Protein AF-A0A3M7EZN7-F1 (afdb_monomer)

Sequence (222 aa):
MRLDTAAANNLTDRPPQATPQQQQQTQQHRHPEAEPQAAISPPFWTPHARTISSASYHSLDHATAPHPISLEDHTTDTAPHHISQSCWAQSVTIDSYTILTGPTGIGAYVVWSCRISVLPQTPTTDPTDATDPTSGSSSHPHYAILPLRKRYSEFDALRTNLVRAFPHAEAMIPPLPRKSVVSKFRPWFLEQRRLGLEHFLNCILLNPEFAASPVVKGFVFE

Solvent-accessible surface area (backbone atoms only — not comparable to full-atom values): 15173 Å² total; per-residue (Å²): 132,86,82,86,85,90,87,82,90,84,80,90,83,88,83,90,88,88,89,89,89,87,91,89,88,88,89,87,84,83,86,86,88,83,88,82,93,75,80,93,61,59,91,84,62,65,84,76,82,66,77,79,52,77,81,56,53,74,56,66,42,82,92,63,49,79,77,78,88,73,87,76,82,80,85,75,68,95,57,92,71,84,73,80,71,75,70,49,35,77,46,49,46,59,85,47,71,46,80,51,63,46,100,82,61,58,88,51,47,56,36,37,41,31,40,35,36,21,55,67,73,77,79,84,71,70,94,78,79,87,74,82,98,83,76,94,69,85,87,67,87,67,60,42,77,47,78,38,80,49,38,69,69,54,56,54,50,46,54,58,49,47,41,71,74,36,62,94,48,40,94,71,56,73,82,71,56,76,92,61,89,70,75,68,78,40,67,68,62,44,49,58,35,43,55,35,50,29,51,43,47,35,55,41,43,59,32,68,84,45,40,74,31,70,71,44,45,47,73,66,76,110

Foldseek 3Di:
DDDDDDDDDDDDDDDDDDDDDDDDDDDDDDDDDDDDDDDPDDPVPPPPPDPCPPVCVVCVPPVDPDDDPDPDDPPPPPDPDPDPPPQQFPAKAQPDKDWDADPVRPPIFIKTKMKTFGFDDDPPPPPPPPDDDDDDDDDDRDTDIQIAIGTPVLVVVLLVVCCVVCVVCNVLQDDAQDDDPPPCPDPVSVVVNNVRVRVRCRSQSNDPVRVVDPSNVVNRPD

Secondary structure (DSSP, 8-state):
------------------------------------------TT---------GGGGGGTSTTSPPPP----------S--TT-----EEEEEEEEEEEE--TTSTT-EE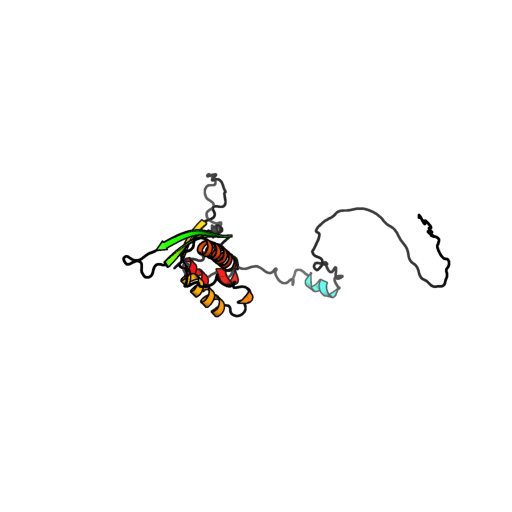EEEEEEEE--PPP---TT---------------EEEEEEEEHHHHHHHHHHHHHH-GGGGGGSPPPP----SSTT-HHHHHHHHHHHHHHHHHHHSSHHHHTSHHHHHHHH-

pLDDT: mean 70.66, std 23.2, range [26.89, 97.69]

Structure (mmCIF, N/CA/C/O backbone):
data_AF-A0A3M7EZN7-F1
#
_entry.id   AF-A0A3M7EZN7-F1
#
loop_
_atom_site.group_PDB
_atom_site.id
_atom_site.type_symbol
_atom_site.label_atom_id
_atom_site.label_alt_id
_atom_site.label_comp_id
_atom_site.label_asym_id
_atom_site.label_entity_id
_atom_site.label_seq_id
_atom_site.pdbx_PDB_ins_code
_atom_site.Cartn_x
_atom_site.Cartn_y
_atom_site.Cartn_z
_atom_site.occupancy
_atom_site.B_iso_or_equiv
_atom_site.auth_seq_id
_atom_site.auth_comp_id
_atom_site.auth_asym_id
_atom_site.auth_atom_id
_atom_site.pdbx_PDB_model_num
ATOM 1 N N . MET A 1 1 ? 27.002 -56.952 56.579 1.00 43.94 1 MET A N 1
ATOM 2 C CA . MET A 1 1 ? 26.809 -57.496 55.221 1.00 43.94 1 MET A CA 1
ATOM 3 C C . MET A 1 1 ? 26.548 -56.286 54.320 1.00 43.94 1 MET A C 1
ATOM 5 O O . MET A 1 1 ? 25.474 -55.723 54.439 1.00 43.94 1 MET A O 1
ATOM 9 N N . ARG A 1 2 ? 27.489 -55.695 53.569 1.00 41.22 2 ARG A N 1
ATOM 10 C CA . ARG A 1 2 ? 28.864 -56.081 53.170 1.00 41.22 2 ARG A CA 1
ATOM 11 C C . ARG A 1 2 ? 28.989 -57.420 52.439 1.00 41.22 2 ARG A C 1
ATOM 13 O O . ARG A 1 2 ? 29.098 -58.439 53.110 1.00 41.22 2 ARG A O 1
ATOM 20 N N . LEU A 1 3 ? 28.903 -57.350 51.109 1.00 43.53 3 LEU A N 1
ATOM 21 C CA . LEU A 1 3 ? 29.939 -57.625 50.086 1.00 43.53 3 LEU A CA 1
ATOM 22 C C . LEU A 1 3 ? 29.818 -56.425 49.095 1.00 43.53 3 LEU A C 1
ATOM 24 O O . LEU A 1 3 ? 28.697 -55.940 48.942 1.00 43.53 3 LEU A O 1
ATOM 28 N N . ASP A 1 4 ? 30.810 -55.776 48.472 1.00 34.22 4 ASP A N 1
ATOM 29 C CA . ASP A 1 4 ? 32.243 -56.003 48.174 1.00 34.22 4 ASP A CA 1
ATOM 30 C C . ASP A 1 4 ? 32.555 -56.966 47.000 1.00 34.22 4 ASP A C 1
ATOM 32 O O . ASP A 1 4 ? 31.888 -57.987 46.847 1.00 34.22 4 ASP A O 1
ATOM 36 N N . THR A 1 5 ? 33.622 -56.654 46.227 1.00 42.69 5 THR A N 1
ATOM 37 C CA . THR A 1 5 ? 34.062 -57.216 44.903 1.00 42.69 5 THR A CA 1
ATOM 38 C C . THR A 1 5 ? 33.416 -56.470 43.704 1.00 42.69 5 THR A C 1
ATOM 40 O O . THR A 1 5 ? 32.196 -56.457 43.610 1.00 42.69 5 THR A O 1
ATOM 43 N N . ALA A 1 6 ? 34.087 -55.679 42.838 1.00 36.91 6 ALA A N 1
ATOM 44 C CA . ALA A 1 6 ? 35.351 -55.817 42.062 1.00 36.91 6 ALA A CA 1
ATOM 45 C C . ALA A 1 6 ? 35.220 -56.826 40.882 1.00 36.91 6 ALA A C 1
ATOM 47 O O . ALA A 1 6 ? 34.364 -57.694 40.948 1.00 36.91 6 ALA A O 1
ATOM 48 N N . ALA A 1 7 ? 35.954 -56.815 39.757 1.00 37.19 7 ALA A N 1
ATOM 49 C CA . ALA A 1 7 ? 36.994 -55.956 39.151 1.00 37.19 7 ALA A CA 1
ATOM 50 C C . ALA A 1 7 ? 36.949 -56.192 37.597 1.00 37.19 7 ALA A C 1
ATOM 52 O O . ALA A 1 7 ? 36.146 -57.015 37.167 1.00 37.19 7 ALA A O 1
ATOM 53 N N . ALA A 1 8 ? 37.721 -55.611 36.661 1.00 38.06 8 ALA A N 1
ATOM 54 C CA . ALA A 1 8 ? 38.786 -54.591 36.610 1.00 38.06 8 ALA A CA 1
ATOM 55 C C . ALA A 1 8 ? 38.854 -53.994 35.165 1.00 38.06 8 ALA A C 1
ATOM 57 O O . ALA A 1 8 ? 38.065 -54.378 34.304 1.00 38.06 8 ALA A O 1
ATOM 58 N N . ASN A 1 9 ? 39.820 -53.108 34.868 1.00 35.56 9 ASN A N 1
ATOM 59 C CA . ASN A 1 9 ? 40.138 -52.656 33.497 1.00 35.56 9 ASN A CA 1
ATOM 60 C C . ASN A 1 9 ? 40.946 -53.705 32.704 1.00 35.56 9 ASN A C 1
ATOM 62 O O . ASN A 1 9 ? 41.682 -54.486 33.305 1.00 35.56 9 ASN A O 1
ATOM 66 N N . ASN A 1 10 ? 40.983 -53.578 31.371 1.00 32.97 10 ASN A N 1
ATOM 67 C CA . ASN A 1 10 ? 42.259 -53.679 30.650 1.00 32.97 10 ASN A CA 1
ATOM 68 C C . ASN A 1 10 ? 42.296 -52.831 29.366 1.00 32.97 10 ASN A C 1
ATOM 70 O O . ASN A 1 10 ? 41.271 -52.600 28.728 1.00 32.97 10 ASN A O 1
ATOM 74 N N . LEU A 1 11 ? 43.496 -52.342 29.044 1.00 36.28 11 LEU A N 1
ATOM 75 C CA . LEU A 1 11 ? 43.849 -51.561 27.848 1.00 36.28 11 LEU A CA 1
ATOM 76 C C . LEU A 1 11 ? 44.659 -52.468 26.880 1.00 36.28 11 LEU A C 1
ATOM 78 O O . LEU A 1 11 ? 44.628 -53.682 27.070 1.00 36.28 11 LEU A O 1
ATOM 82 N N . THR A 1 12 ? 45.436 -51.891 25.941 1.00 36.97 12 THR A N 1
ATOM 83 C CA . THR A 1 12 ? 46.500 -52.565 25.133 1.00 36.97 12 THR A CA 1
ATOM 84 C C . THR A 1 12 ? 45.988 -53.372 23.911 1.00 36.97 12 THR A C 1
ATOM 86 O O . THR A 1 12 ? 45.050 -54.144 24.053 1.00 36.97 12 THR A O 1
ATOM 89 N N . ASP A 1 13 ? 46.545 -53.315 22.684 1.00 32.81 13 ASP A N 1
ATOM 90 C CA . ASP A 1 13 ? 47.446 -52.350 21.996 1.00 32.81 13 ASP A CA 1
ATOM 91 C C . ASP A 1 13 ? 47.417 -52.578 20.441 1.00 32.81 13 ASP A C 1
ATOM 93 O O . ASP A 1 13 ? 46.527 -53.253 19.922 1.00 32.81 13 ASP A O 1
ATOM 97 N N . ARG A 1 14 ? 48.352 -51.964 19.696 1.00 31.06 14 ARG A N 1
ATOM 98 C CA . ARG A 1 14 ? 48.494 -51.790 18.233 1.00 31.06 14 ARG A CA 1
ATOM 99 C C . ARG A 1 14 ? 48.884 -53.024 17.367 1.00 31.06 14 ARG A C 1
ATOM 101 O O . ARG A 1 14 ? 49.251 -54.070 17.893 1.00 31.06 14 ARG A O 1
ATOM 108 N N . PRO A 1 15 ? 48.849 -52.884 16.014 1.00 62.16 15 PRO A N 1
ATOM 109 C CA . PRO A 1 15 ? 49.170 -53.933 15.030 1.00 62.16 15 PRO A CA 1
ATOM 110 C C . PRO A 1 15 ? 50.602 -53.838 14.441 1.00 62.16 15 PRO A C 1
ATOM 112 O O . PRO A 1 15 ? 51.327 -52.879 14.708 1.00 62.16 15 PRO A O 1
ATOM 115 N N . PRO A 1 16 ? 50.964 -54.763 13.530 1.00 50.62 16 PRO A N 1
ATOM 116 C CA . PRO A 1 16 ? 51.642 -54.455 12.251 1.00 50.62 16 PRO A CA 1
ATOM 117 C C . PRO A 1 16 ? 50.831 -55.041 11.047 1.00 50.62 16 PRO A C 1
ATOM 119 O O . PRO A 1 16 ? 49.731 -55.538 11.261 1.00 50.62 16 PRO A O 1
ATOM 122 N N . GLN A 1 17 ? 51.204 -55.023 9.754 1.00 32.03 17 GLN A N 1
ATOM 123 C CA . GLN A 1 17 ? 52.450 -54.686 9.035 1.00 32.03 17 GLN A CA 1
ATOM 124 C C . GLN A 1 17 ? 52.146 -54.205 7.577 1.00 32.03 17 GLN A C 1
ATOM 126 O O . GLN A 1 17 ? 51.001 -53.901 7.254 1.00 32.03 17 GLN A O 1
ATOM 131 N N . ALA A 1 18 ? 53.153 -54.152 6.690 1.00 34.69 18 ALA A N 1
ATOM 132 C CA . ALA A 1 18 ? 53.080 -53.854 5.240 1.00 34.69 18 ALA A CA 1
ATOM 133 C C . ALA A 1 18 ? 53.962 -54.876 4.450 1.00 34.69 18 ALA A C 1
ATOM 135 O O . ALA A 1 18 ? 54.543 -55.746 5.097 1.00 34.69 18 ALA A O 1
ATOM 136 N N . THR A 1 19 ? 54.174 -54.926 3.117 1.00 38.12 19 THR A N 1
ATOM 137 C CA . THR A 1 19 ? 54.045 -54.022 1.924 1.00 38.12 19 THR A CA 1
ATOM 138 C C . THR A 1 19 ? 54.083 -54.959 0.650 1.00 38.12 19 THR A C 1
ATOM 140 O O . THR A 1 19 ? 53.728 -56.120 0.847 1.00 38.12 19 THR A O 1
ATOM 143 N N . PRO A 1 20 ? 54.641 -54.686 -0.571 1.00 49.78 20 PRO A N 1
ATOM 144 C CA . PRO A 1 20 ? 54.693 -53.526 -1.506 1.00 49.78 20 PRO A CA 1
ATOM 145 C C . PRO A 1 20 ? 54.433 -53.876 -3.024 1.00 49.78 20 PRO A C 1
ATOM 147 O O . PRO A 1 20 ? 54.099 -55.006 -3.354 1.00 49.78 20 PRO A O 1
ATOM 150 N N . GLN A 1 21 ? 54.748 -52.914 -3.926 1.00 34.47 21 GLN A N 1
ATOM 151 C CA . GLN A 1 21 ? 55.070 -52.990 -5.387 1.00 34.47 21 GLN A CA 1
ATOM 152 C C . GLN A 1 21 ? 53.966 -52.684 -6.433 1.00 34.47 21 GLN A C 1
ATOM 154 O O . GLN A 1 21 ? 52.819 -53.055 -6.236 1.00 34.47 21 GLN A O 1
ATOM 159 N N . GLN A 1 22 ? 54.256 -52.064 -7.602 1.00 35.28 22 GLN A N 1
ATOM 160 C CA . GLN A 1 22 ? 55.305 -51.077 -7.988 1.00 35.28 22 GLN A CA 1
ATOM 161 C C . GLN A 1 22 ? 54.966 -50.414 -9.358 1.00 35.28 22 GLN A C 1
ATOM 163 O O . GLN A 1 22 ? 54.286 -51.024 -10.172 1.00 35.28 22 GLN A O 1
ATOM 168 N N . GLN A 1 23 ? 55.581 -49.246 -9.624 1.00 35.12 23 GLN A N 1
ATOM 169 C CA . GLN A 1 23 ? 55.869 -48.578 -10.922 1.00 35.12 23 GLN A CA 1
ATOM 170 C C . GLN A 1 23 ? 54.956 -47.405 -11.357 1.00 35.12 23 GLN A C 1
ATOM 172 O O . GLN A 1 23 ? 53.761 -47.430 -11.099 1.00 35.12 23 GLN A O 1
ATOM 177 N N . GLN A 1 24 ? 55.425 -46.396 -12.118 1.00 35.16 24 GLN A N 1
ATOM 178 C CA . GLN A 1 24 ? 56.624 -45.516 -12.009 1.00 35.16 24 GLN A CA 1
ATOM 179 C C . GLN A 1 24 ? 56.677 -44.570 -13.230 1.00 35.16 24 GLN A C 1
ATOM 181 O O . GLN A 1 24 ? 56.792 -45.064 -14.344 1.00 35.16 24 GLN A O 1
ATOM 186 N N . GLN A 1 25 ? 56.729 -43.243 -13.029 1.00 35.03 25 GLN A N 1
ATOM 187 C CA . GLN A 1 25 ? 57.577 -42.322 -13.818 1.00 35.03 25 GLN A CA 1
ATOM 188 C C . GLN A 1 25 ? 57.647 -40.907 -13.208 1.00 35.03 25 GLN A C 1
ATOM 190 O O . GLN A 1 25 ? 57.038 -40.640 -12.174 1.00 35.03 25 GLN A O 1
ATOM 195 N N . THR A 1 26 ? 58.479 -40.040 -13.799 1.00 30.58 26 THR A N 1
ATOM 196 C CA . THR A 1 26 ? 59.181 -38.951 -13.097 1.00 30.58 26 THR A CA 1
ATOM 197 C C . THR A 1 26 ? 59.276 -37.682 -13.947 1.00 30.58 26 THR A C 1
ATOM 199 O O . THR A 1 26 ? 59.613 -37.785 -15.126 1.00 30.58 26 THR A O 1
ATOM 202 N N . GLN A 1 27 ? 59.133 -36.493 -13.338 1.00 33.16 27 GLN A N 1
ATOM 203 C CA . GLN A 1 27 ? 59.928 -35.302 -13.699 1.00 33.16 27 GLN A CA 1
ATOM 204 C C . GLN A 1 27 ? 59.907 -34.202 -12.619 1.00 33.16 27 GLN A C 1
ATOM 206 O O . GLN A 1 27 ? 59.276 -34.359 -11.577 1.00 33.16 27 GLN A O 1
ATOM 211 N N . GLN A 1 28 ? 60.717 -33.156 -12.816 1.00 33.16 28 GLN A N 1
ATOM 212 C CA . GLN A 1 28 ? 61.265 -32.268 -11.776 1.00 33.16 28 GLN A CA 1
ATOM 213 C C . GLN A 1 28 ? 61.155 -30.784 -12.185 1.00 33.16 28 GLN A C 1
ATOM 215 O O . GLN A 1 28 ? 61.373 -30.508 -13.365 1.00 33.16 28 GLN A O 1
ATOM 220 N N . HIS A 1 29 ? 60.967 -29.848 -11.232 1.00 28.25 29 HIS A N 1
ATOM 221 C CA . HIS A 1 29 ? 61.870 -28.697 -10.941 1.00 28.25 29 HIS A CA 1
ATOM 222 C C . HIS A 1 29 ? 61.217 -27.498 -10.199 1.00 28.25 29 HIS A C 1
ATOM 224 O O . HIS A 1 29 ? 60.097 -27.116 -10.499 1.00 28.25 29 HIS A O 1
ATOM 230 N N . ARG A 1 30 ? 62.035 -26.856 -9.339 1.00 26.89 30 ARG A N 1
ATOM 231 C CA . ARG A 1 30 ? 62.121 -25.412 -8.974 1.00 26.89 30 ARG A CA 1
ATOM 232 C C . ARG A 1 30 ? 60.877 -24.596 -8.541 1.00 26.89 30 ARG A C 1
ATOM 234 O O . ARG A 1 30 ? 60.002 -24.296 -9.341 1.00 26.89 30 ARG A O 1
ATOM 241 N N . HIS A 1 31 ? 60.980 -24.015 -7.337 1.00 35.75 31 HIS A N 1
ATOM 242 C CA . HIS A 1 31 ? 60.570 -22.620 -7.066 1.00 35.75 31 HIS A CA 1
ATOM 243 C C . HIS A 1 31 ? 61.557 -21.638 -7.742 1.00 35.75 31 HIS A C 1
ATOM 245 O O . HIS A 1 31 ? 62.717 -22.019 -7.952 1.00 35.75 31 HIS A O 1
ATOM 251 N N . PRO A 1 32 ? 61.114 -20.427 -8.136 1.00 43.50 32 PRO A N 1
ATOM 252 C CA . PRO A 1 32 ? 61.219 -19.235 -7.263 1.00 43.50 32 PRO A CA 1
ATOM 253 C C . PRO A 1 32 ? 59.931 -18.358 -7.271 1.00 43.50 32 PRO A C 1
ATOM 255 O O . PRO A 1 32 ? 59.257 -18.258 -8.288 1.00 43.50 32 PRO A O 1
ATOM 258 N N . GLU A 1 33 ? 59.465 -17.855 -6.118 1.00 31.42 33 GLU A N 1
ATOM 259 C CA . GLU A 1 33 ? 59.605 -16.448 -5.647 1.00 31.42 33 GLU A CA 1
ATOM 260 C C . GLU A 1 33 ? 58.270 -15.664 -5.792 1.00 31.42 33 GLU A C 1
ATOM 262 O O . GLU A 1 33 ? 57.253 -16.294 -6.085 1.00 31.42 33 GLU A O 1
ATOM 267 N N . ALA A 1 34 ? 58.193 -14.389 -5.383 1.00 37.09 34 ALA A N 1
ATOM 268 C CA . ALA A 1 34 ? 57.011 -13.849 -4.681 1.00 37.09 34 ALA A CA 1
ATOM 269 C C . ALA A 1 34 ? 56.144 -12.795 -5.415 1.00 37.09 34 ALA A C 1
ATOM 271 O O . ALA A 1 34 ? 56.676 -11.955 -6.129 1.00 37.09 34 ALA A O 1
ATOM 272 N N . GLU A 1 35 ? 54.842 -12.797 -5.062 1.00 36.84 35 GLU A N 1
ATOM 273 C CA . GLU A 1 35 ? 53.853 -11.684 -5.073 1.00 36.84 35 GLU A CA 1
ATOM 274 C C . GLU A 1 35 ? 53.549 -10.915 -6.393 1.00 36.84 35 GLU A C 1
ATOM 276 O O . GLU A 1 35 ? 54.306 -11.013 -7.355 1.00 36.84 35 GLU A O 1
ATOM 281 N N . PRO A 1 36 ? 52.413 -10.172 -6.503 1.00 44.97 36 PRO A N 1
ATOM 282 C CA . PRO A 1 36 ? 51.458 -9.767 -5.455 1.00 44.97 36 PRO A CA 1
ATOM 283 C C . PRO A 1 36 ? 50.015 -10.290 -5.602 1.00 44.97 36 PRO A C 1
ATOM 285 O O . PRO A 1 36 ? 49.601 -10.795 -6.646 1.00 44.97 36 PRO A O 1
ATOM 288 N N . GLN A 1 37 ? 49.212 -10.120 -4.545 1.00 49.31 37 GLN A N 1
ATOM 289 C CA . GLN A 1 37 ? 47.768 -10.389 -4.584 1.00 49.31 37 GLN A CA 1
ATOM 290 C C . GLN A 1 37 ? 46.990 -9.309 -5.360 1.00 49.31 37 GLN A C 1
ATOM 292 O O . GLN A 1 37 ? 47.051 -8.129 -5.020 1.00 49.31 37 GLN A O 1
ATOM 297 N N . ALA A 1 38 ? 46.158 -9.715 -6.325 1.00 44.25 38 ALA A N 1
ATOM 298 C CA . ALA A 1 38 ? 45.154 -8.850 -6.949 1.00 44.25 38 ALA A CA 1
ATOM 299 C C . ALA A 1 38 ? 43.883 -9.639 -7.320 1.00 44.25 38 ALA A C 1
ATOM 301 O O . ALA A 1 38 ? 43.978 -10.750 -7.831 1.00 44.25 38 ALA A O 1
ATOM 302 N N . ALA A 1 39 ? 42.713 -9.036 -7.071 1.00 48.78 39 ALA A N 1
ATOM 303 C CA . ALA A 1 39 ? 41.368 -9.483 -7.471 1.00 48.78 39 ALA A CA 1
ATOM 304 C C . ALA A 1 39 ? 41.001 -10.965 -7.197 1.00 48.78 39 ALA A C 1
ATOM 306 O O . ALA A 1 39 ? 41.207 -11.852 -8.025 1.00 48.78 39 ALA A O 1
ATOM 307 N N . ILE A 1 40 ? 40.317 -11.219 -6.072 1.00 57.00 40 ILE A N 1
ATOM 308 C CA . ILE A 1 40 ? 39.625 -12.497 -5.829 1.00 57.00 40 ILE A CA 1
ATOM 309 C C . ILE A 1 40 ? 38.363 -12.557 -6.708 1.00 57.00 40 ILE A C 1
ATOM 311 O O . ILE A 1 40 ? 37.271 -12.176 -6.286 1.00 57.00 40 ILE A O 1
ATOM 315 N N . SER A 1 41 ? 38.515 -13.020 -7.947 1.00 53.84 41 SER A N 1
ATOM 316 C CA . SER A 1 41 ? 37.390 -13.277 -8.851 1.00 53.84 41 SER A CA 1
ATOM 317 C C . SER A 1 41 ? 36.485 -14.407 -8.316 1.00 53.84 41 SER A C 1
ATOM 319 O O . SER A 1 41 ? 37.002 -15.397 -7.792 1.00 53.84 41 SER A O 1
ATOM 321 N N . PRO A 1 42 ? 35.146 -14.319 -8.464 1.00 70.94 42 PRO A N 1
ATOM 322 C CA . PRO A 1 42 ? 34.223 -15.411 -8.150 1.00 70.94 42 PRO A CA 1
ATOM 323 C C . PRO A 1 42 ? 34.601 -16.725 -8.860 1.00 70.94 42 PRO A C 1
ATOM 325 O O . PRO A 1 42 ? 35.131 -16.683 -9.969 1.00 70.94 42 PRO A O 1
ATOM 328 N N . PRO A 1 43 ? 34.274 -17.907 -8.305 1.00 61.59 43 PRO A N 1
ATOM 329 C CA . PRO A 1 43 ? 34.797 -19.193 -8.789 1.00 61.59 43 PRO A CA 1
ATOM 330 C C . PRO A 1 43 ? 34.362 -19.590 -10.213 1.00 61.59 43 PRO A C 1
ATOM 332 O O . PRO A 1 43 ? 34.957 -20.487 -10.805 1.00 61.59 43 PRO A O 1
ATOM 335 N N . PHE A 1 44 ? 33.350 -18.928 -10.783 1.00 63.81 44 PHE A N 1
ATOM 336 C CA . PHE A 1 44 ? 32.939 -19.095 -12.182 1.00 63.81 44 PHE A CA 1
ATOM 337 C C . PHE A 1 44 ? 33.606 -18.086 -13.139 1.00 63.81 44 PHE A C 1
ATOM 339 O O . PHE A 1 44 ? 33.627 -18.313 -14.345 1.00 63.81 44 PHE A O 1
ATOM 346 N N . TRP A 1 45 ? 34.219 -17.015 -12.624 1.00 59.88 45 TRP A N 1
ATOM 347 C CA . TRP A 1 45 ? 35.115 -16.123 -13.367 1.00 59.88 45 TRP A CA 1
ATOM 348 C C . TRP A 1 45 ? 36.539 -16.691 -13.375 1.00 59.88 45 TRP A C 1
ATOM 350 O O . TRP A 1 45 ? 37.495 -16.045 -12.948 1.00 59.88 45 TRP A O 1
ATOM 360 N N . THR A 1 46 ? 36.692 -17.916 -13.883 1.00 63.50 46 THR A N 1
ATOM 361 C CA . THR A 1 46 ? 38.009 -18.425 -14.274 1.00 63.50 46 THR A CA 1
ATOM 362 C C . THR A 1 46 ? 38.395 -17.766 -15.602 1.00 63.50 46 THR A C 1
ATOM 364 O O . THR A 1 46 ? 37.761 -18.067 -16.622 1.00 63.50 46 THR A O 1
ATOM 367 N N . PRO A 1 47 ? 39.403 -16.869 -15.644 1.00 57.91 47 PRO A N 1
ATOM 368 C CA . PRO A 1 47 ? 39.856 -16.291 -16.900 1.00 57.91 47 PRO A CA 1
ATOM 369 C C . PRO A 1 47 ? 40.463 -17.415 -17.735 1.00 57.91 47 PRO A C 1
ATOM 371 O O . PRO A 1 47 ? 41.589 -17.856 -17.506 1.00 57.91 47 PRO A O 1
ATOM 374 N N . HIS A 1 48 ? 39.687 -17.920 -18.691 1.00 53.25 48 HIS A N 1
ATOM 375 C CA . HIS A 1 48 ? 40.161 -18.921 -19.629 1.00 53.25 48 HIS A CA 1
ATOM 376 C C . HIS A 1 48 ? 41.196 -18.251 -20.528 1.00 53.25 48 HIS A C 1
ATOM 378 O O . HIS A 1 48 ? 40.844 -17.651 -21.544 1.00 53.25 48 HIS A O 1
ATOM 384 N N . ALA A 1 49 ? 42.470 -18.378 -20.152 1.00 55.91 49 ALA A N 1
ATOM 385 C CA . ALA A 1 49 ? 43.628 -18.047 -20.970 1.00 55.91 49 ALA A CA 1
ATOM 386 C C . ALA A 1 49 ? 43.702 -19.014 -22.164 1.00 55.91 49 ALA A C 1
ATOM 388 O O . ALA A 1 49 ? 44.575 -19.875 -22.261 1.00 55.91 49 ALA A O 1
ATOM 389 N N . ARG A 1 50 ? 42.722 -18.902 -23.067 1.00 55.50 50 ARG A N 1
ATOM 390 C CA . ARG A 1 50 ? 42.715 -19.572 -24.360 1.00 55.50 50 ARG A CA 1
ATOM 391 C C . ARG A 1 50 ? 43.917 -19.031 -25.118 1.00 55.50 50 ARG A C 1
ATOM 393 O O . ARG A 1 50 ? 43.923 -17.854 -25.474 1.00 55.50 50 ARG A O 1
ATOM 400 N N . THR A 1 51 ? 44.916 -19.876 -25.357 1.00 52.19 51 THR A N 1
ATOM 401 C CA . THR A 1 51 ? 46.010 -19.560 -26.277 1.00 52.19 51 THR A CA 1
ATOM 402 C C . THR A 1 51 ? 45.395 -19.052 -27.574 1.00 52.19 51 THR A C 1
ATOM 404 O O . THR A 1 51 ? 44.606 -19.762 -28.198 1.00 52.19 51 THR A O 1
ATOM 407 N N . ILE A 1 52 ? 45.696 -17.804 -27.934 1.00 54.66 52 ILE A N 1
ATOM 408 C CA . ILE A 1 52 ? 45.076 -17.135 -29.075 1.00 54.66 52 ILE A CA 1
ATOM 409 C C . ILE A 1 52 ? 45.551 -17.850 -30.342 1.00 54.66 52 ILE A C 1
ATOM 411 O O . ILE A 1 52 ? 46.671 -17.645 -30.807 1.00 54.66 52 ILE A O 1
ATOM 415 N N . SER A 1 53 ? 44.707 -18.734 -30.878 1.00 51.84 53 SER A N 1
ATOM 416 C CA . SER A 1 53 ? 44.979 -19.466 -32.114 1.00 51.84 53 SER A CA 1
ATOM 417 C C . SER A 1 53 ? 45.301 -18.492 -33.244 1.00 51.84 53 SER A C 1
ATOM 419 O O . SER A 1 53 ? 44.703 -17.419 -33.317 1.00 51.84 53 SER A O 1
ATOM 421 N N . SER A 1 54 ? 46.175 -18.885 -34.174 1.00 55.62 54 SER A N 1
ATOM 422 C CA . SER A 1 54 ? 46.589 -18.029 -35.300 1.00 55.62 54 SER A CA 1
ATOM 423 C C . SER A 1 54 ? 45.400 -17.438 -36.081 1.00 55.62 54 SER A C 1
ATOM 425 O O . SER A 1 54 ? 45.436 -16.266 -36.443 1.00 55.62 54 SER A O 1
ATOM 427 N N . ALA A 1 55 ? 44.296 -18.182 -36.220 1.00 52.88 55 ALA A N 1
ATOM 428 C CA . ALA A 1 55 ? 43.055 -17.704 -36.841 1.00 52.88 55 ALA A CA 1
ATOM 429 C C . ALA A 1 55 ? 42.444 -16.443 -36.183 1.00 52.88 55 ALA A C 1
ATOM 431 O O . ALA A 1 55 ? 41.800 -15.653 -36.864 1.00 52.88 55 ALA A O 1
ATOM 432 N N . SER A 1 56 ? 42.665 -16.222 -34.884 1.00 53.69 56 SER A N 1
ATOM 433 C CA . SER A 1 56 ? 42.154 -15.052 -34.144 1.00 53.69 56 SER A CA 1
ATOM 434 C C . SER A 1 56 ? 42.943 -13.764 -34.410 1.00 53.69 56 SER A C 1
ATOM 436 O O . SER A 1 56 ? 42.444 -12.683 -34.107 1.00 53.69 56 SER A O 1
ATOM 438 N N . TYR A 1 57 ? 44.152 -13.839 -34.985 1.00 52.28 57 TYR A N 1
ATOM 439 C CA . TYR A 1 57 ? 44.931 -12.636 -35.313 1.00 52.28 57 TYR A CA 1
ATOM 440 C C . TYR A 1 57 ? 44.252 -11.782 -36.393 1.00 52.28 57 TYR A C 1
ATOM 442 O O . TYR A 1 57 ? 44.369 -10.561 -36.355 1.00 52.28 57 TYR A O 1
ATOM 450 N N . HIS A 1 58 ? 43.460 -12.384 -37.288 1.00 51.53 58 HIS A N 1
ATOM 451 C CA . HIS A 1 58 ? 42.668 -11.642 -38.278 1.00 51.53 58 HIS A CA 1
ATOM 452 C C . HIS A 1 58 ? 41.539 -10.784 -37.674 1.00 51.53 58 HIS A C 1
ATOM 454 O O . HIS A 1 58 ? 40.968 -9.966 -38.386 1.00 51.53 58 HIS A O 1
ATOM 460 N N . SER A 1 59 ? 41.236 -10.922 -36.378 1.00 51.66 59 SER A N 1
ATOM 461 C CA . SER A 1 59 ? 40.323 -10.027 -35.643 1.00 51.66 59 SER A CA 1
ATOM 462 C C . SER A 1 59 ? 41.051 -9.002 -34.760 1.00 51.66 59 SER A C 1
ATOM 464 O O . SER A 1 59 ? 40.396 -8.210 -34.090 1.00 51.66 59 SER A O 1
ATOM 466 N N . LEU A 1 60 ? 42.390 -9.018 -34.748 1.00 52.59 60 LEU A N 1
ATOM 467 C CA . LEU A 1 60 ? 43.243 -8.010 -34.102 1.00 52.59 60 LEU A CA 1
ATOM 468 C C . LEU A 1 60 ? 43.860 -7.026 -35.108 1.00 52.59 60 LEU A C 1
ATOM 470 O O . LEU A 1 60 ? 44.471 -6.041 -34.698 1.00 52.59 60 LEU A O 1
ATOM 474 N N . ASP A 1 61 ? 43.685 -7.260 -36.411 1.00 50.56 61 ASP A N 1
ATOM 475 C CA . ASP A 1 61 ? 43.944 -6.240 -37.422 1.00 50.56 61 ASP A CA 1
ATOM 476 C C . ASP A 1 61 ? 42.915 -5.108 -37.264 1.00 50.56 61 ASP A C 1
ATOM 478 O O . ASP A 1 61 ? 41.705 -5.304 -37.434 1.00 50.56 61 ASP A O 1
ATOM 482 N N . HIS A 1 62 ? 43.397 -3.918 -36.894 1.00 52.91 62 HIS A N 1
ATOM 483 C CA . HIS A 1 62 ? 42.562 -2.781 -36.490 1.00 52.91 62 HIS A CA 1
ATOM 484 C C . HIS A 1 62 ? 41.591 -2.305 -37.583 1.00 52.91 62 HIS A C 1
ATOM 486 O O . HIS A 1 62 ? 40.638 -1.595 -37.267 1.00 52.91 62 HIS A O 1
ATOM 492 N N . ALA A 1 63 ? 41.789 -2.719 -38.837 1.00 54.53 63 ALA A N 1
ATOM 493 C CA . ALA A 1 63 ? 40.890 -2.435 -39.950 1.00 54.53 63 ALA A CA 1
ATOM 494 C C . ALA A 1 63 ? 39.499 -3.101 -39.840 1.00 54.53 63 ALA A C 1
ATOM 496 O O . ALA A 1 63 ? 38.569 -2.627 -40.489 1.00 54.53 63 ALA A O 1
ATOM 497 N N . THR A 1 64 ? 39.339 -4.187 -39.063 1.00 57.94 64 THR A N 1
ATOM 498 C CA . THR A 1 64 ? 38.071 -4.962 -39.027 1.00 57.94 64 THR A CA 1
ATOM 499 C C . THR A 1 64 ? 37.657 -5.448 -37.629 1.00 57.94 64 THR A C 1
ATOM 501 O O . THR A 1 64 ? 36.911 -6.419 -37.491 1.00 57.94 64 THR A O 1
ATOM 504 N N . ALA A 1 65 ? 38.105 -4.777 -36.565 1.00 59.56 65 ALA A N 1
ATOM 505 C CA . ALA A 1 65 ? 37.514 -4.978 -35.242 1.00 59.56 65 ALA A CA 1
ATOM 506 C C . ALA A 1 65 ? 36.060 -4.450 -35.236 1.00 59.56 65 ALA A C 1
ATOM 508 O O . ALA A 1 65 ? 35.844 -3.311 -35.660 1.00 59.56 65 ALA A O 1
ATOM 509 N N . PRO A 1 66 ? 35.054 -5.212 -34.756 1.00 61.94 66 PRO A N 1
ATOM 510 C CA . PRO A 1 66 ? 33.715 -4.663 -34.563 1.00 61.94 66 PRO A CA 1
ATOM 511 C C . PRO A 1 66 ? 33.783 -3.519 -33.547 1.00 61.94 66 PRO A C 1
ATOM 513 O O . PRO A 1 66 ? 34.514 -3.608 -32.557 1.00 61.94 66 PRO A O 1
ATOM 516 N N . HIS A 1 67 ? 33.035 -2.441 -33.792 1.00 62.88 67 HIS A N 1
ATOM 517 C CA . HIS A 1 67 ? 33.033 -1.288 -32.894 1.00 62.88 67 HIS A CA 1
ATOM 518 C C . HIS A 1 67 ? 32.655 -1.710 -31.460 1.00 62.88 67 HIS A C 1
ATOM 520 O O . HIS A 1 67 ? 31.799 -2.587 -31.295 1.00 62.88 67 HIS A O 1
ATOM 526 N N . PRO A 1 68 ? 33.266 -1.106 -30.420 1.00 74.88 68 PRO A N 1
ATOM 527 C CA . PRO A 1 68 ? 32.838 -1.311 -29.041 1.00 74.88 68 PRO A CA 1
ATOM 528 C C . PRO A 1 68 ? 31.332 -1.079 -28.910 1.00 74.88 68 PRO A C 1
ATOM 530 O O . PRO A 1 68 ? 30.795 -0.176 -29.551 1.00 74.88 68 PRO A O 1
ATOM 533 N N . ILE A 1 69 ? 30.656 -1.882 -28.083 1.00 68.25 69 ILE A N 1
ATOM 534 C CA . ILE A 1 69 ? 29.213 -1.739 -27.864 1.00 68.25 69 ILE A CA 1
ATOM 535 C C . ILE A 1 69 ? 28.970 -0.409 -27.146 1.00 68.25 69 ILE A C 1
ATOM 537 O O . ILE A 1 69 ? 29.141 -0.302 -25.932 1.00 68.25 69 ILE A O 1
ATOM 541 N N . SER A 1 70 ? 28.598 0.599 -27.928 1.00 69.19 70 SER A N 1
ATOM 542 C CA . SER A 1 70 ? 28.118 1.884 -27.446 1.00 69.19 70 SER A CA 1
ATOM 543 C C . SER A 1 70 ? 26.773 1.664 -26.757 1.00 69.19 70 SER A C 1
ATOM 545 O O . SER A 1 70 ? 25.847 1.112 -27.355 1.00 69.19 70 SER A O 1
ATOM 547 N N . LEU A 1 71 ? 26.670 2.038 -25.481 1.00 67.81 71 LEU A N 1
ATOM 548 C CA . LEU A 1 71 ? 25.412 1.976 -24.739 1.00 67.81 71 LEU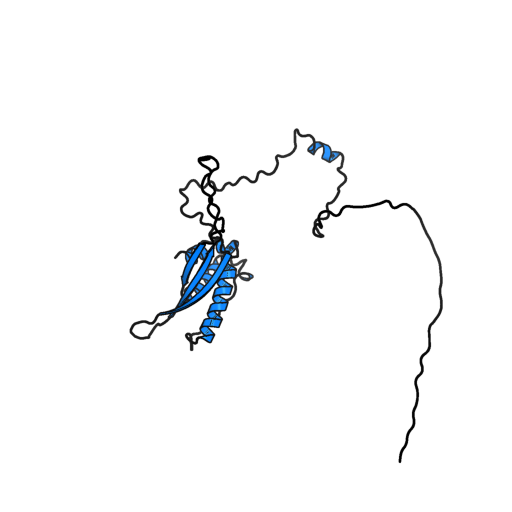 A CA 1
ATOM 549 C C . LEU A 1 71 ? 24.621 3.261 -25.008 1.00 67.81 71 LEU A C 1
ATOM 551 O O . LEU A 1 71 ? 24.563 4.161 -24.173 1.00 67.81 71 LEU A O 1
ATOM 555 N N . GLU A 1 72 ? 24.071 3.353 -26.215 1.00 65.56 72 GLU A N 1
ATOM 556 C CA . GLU A 1 72 ? 23.247 4.477 -26.655 1.00 65.56 72 GLU A CA 1
ATOM 557 C C . GLU A 1 72 ? 21.858 4.424 -26.003 1.00 65.56 72 GLU A C 1
ATOM 559 O O . GLU A 1 72 ? 21.097 3.468 -26.173 1.00 65.56 72 GLU A O 1
ATOM 564 N N . ASP A 1 73 ? 21.532 5.463 -25.230 1.00 61.72 73 ASP A N 1
ATOM 565 C CA . ASP A 1 73 ? 20.214 5.626 -24.622 1.00 61.72 73 ASP A CA 1
ATOM 566 C C . ASP A 1 73 ? 19.215 6.152 -25.663 1.00 61.72 73 ASP A C 1
ATOM 568 O O . ASP A 1 73 ? 19.208 7.328 -26.027 1.00 61.72 73 ASP A O 1
ATOM 572 N N . HIS A 1 74 ? 18.349 5.258 -26.138 1.00 51.44 74 HIS A N 1
ATOM 573 C CA . HIS A 1 74 ? 17.285 5.568 -27.090 1.00 51.44 74 HIS A CA 1
ATOM 574 C C . HIS A 1 74 ? 15.986 6.077 -26.429 1.00 51.44 74 HIS A C 1
ATOM 576 O O . HIS A 1 74 ? 14.922 6.017 -27.049 1.00 51.44 74 HIS A O 1
ATOM 582 N N . THR A 1 75 ? 16.032 6.614 -25.203 1.00 59.22 75 THR A N 1
ATOM 583 C CA . THR A 1 75 ? 14.874 7.228 -24.511 1.00 59.22 75 THR A CA 1
ATOM 584 C C . THR A 1 75 ? 14.506 8.615 -25.085 1.00 59.22 75 THR A C 1
ATOM 586 O O . THR A 1 75 ? 14.185 9.559 -24.368 1.00 59.22 75 THR A O 1
ATOM 589 N N . THR A 1 76 ? 14.518 8.756 -26.414 1.00 45.38 76 THR A N 1
ATOM 590 C CA . THR A 1 76 ? 14.088 9.956 -27.147 1.00 45.38 76 THR A CA 1
ATOM 591 C C . THR A 1 76 ? 12.613 9.858 -27.547 1.00 45.38 76 THR A C 1
ATOM 593 O O . THR A 1 76 ? 12.277 9.854 -28.733 1.00 45.38 76 THR A O 1
ATOM 596 N N . ASP A 1 77 ? 11.717 9.750 -26.564 1.00 42.56 77 ASP A N 1
ATOM 597 C CA . ASP A 1 77 ? 10.287 9.954 -26.814 1.00 42.56 77 ASP A CA 1
ATOM 598 C C . ASP A 1 77 ? 10.012 11.462 -26.909 1.00 42.56 77 ASP A C 1
ATOM 600 O O . ASP A 1 77 ? 10.001 12.171 -25.900 1.00 42.56 77 ASP A O 1
ATOM 604 N N . THR A 1 78 ? 9.829 11.960 -28.135 1.00 44.81 78 THR A N 1
ATOM 605 C CA . THR A 1 78 ? 9.593 13.382 -28.449 1.00 44.81 78 THR A CA 1
ATOM 606 C C . THR A 1 78 ? 8.153 13.802 -28.121 1.00 44.81 78 THR A C 1
ATOM 608 O O . THR A 1 78 ? 7.409 14.326 -28.951 1.00 44.81 78 THR A O 1
ATOM 611 N N . ALA A 1 79 ? 7.779 13.603 -26.863 1.00 43.62 79 ALA A N 1
ATOM 612 C CA . ALA A 1 79 ? 6.678 14.260 -26.183 1.00 43.62 79 ALA A CA 1
ATOM 613 C C . ALA A 1 79 ? 7.257 15.082 -25.015 1.00 43.62 79 ALA A C 1
ATOM 615 O O . ALA A 1 79 ? 8.275 14.691 -24.440 1.00 43.62 79 ALA A O 1
ATOM 616 N N . PRO A 1 80 ? 6.639 16.210 -24.613 1.00 42.09 80 PRO A N 1
ATOM 617 C CA . PRO A 1 80 ? 7.034 16.920 -23.398 1.00 42.09 80 PRO A CA 1
ATOM 618 C C . PRO A 1 80 ? 6.688 16.054 -22.176 1.00 42.09 80 PRO A C 1
ATOM 620 O O . PRO A 1 80 ? 5.584 16.132 -21.634 1.00 42.09 80 PRO A O 1
ATOM 623 N N . HIS A 1 81 ? 7.624 15.182 -21.788 1.00 40.34 81 HIS A N 1
ATOM 624 C CA . HIS A 1 81 ? 7.421 14.107 -20.815 1.00 40.34 81 HIS A CA 1
ATOM 625 C C . HIS A 1 81 ? 7.259 14.633 -19.391 1.00 40.34 81 HIS A C 1
ATOM 627 O O . HIS A 1 81 ? 8.173 14.644 -18.563 1.00 40.34 81 HIS A O 1
ATOM 633 N N . HIS A 1 82 ? 6.035 15.050 -19.088 1.00 41.09 82 HIS A N 1
ATOM 634 C CA . HIS A 1 82 ? 5.592 15.241 -17.725 1.00 41.09 82 HIS A CA 1
ATOM 635 C C . HIS A 1 82 ? 5.630 13.885 -17.010 1.00 41.09 82 HIS A C 1
ATOM 637 O O . HIS A 1 82 ? 4.737 13.057 -17.177 1.00 41.09 82 HIS A O 1
ATOM 643 N N . ILE A 1 83 ? 6.654 13.703 -16.172 1.00 46.12 83 ILE A N 1
ATOM 644 C CA . ILE A 1 83 ? 6.833 12.564 -15.264 1.00 46.12 83 ILE A CA 1
ATOM 645 C C . ILE A 1 83 ? 7.447 11.307 -15.925 1.00 46.12 83 ILE A C 1
ATOM 647 O O . ILE A 1 83 ? 6.971 10.182 -15.786 1.00 46.12 83 ILE A O 1
ATOM 651 N N . SER A 1 84 ? 8.686 11.466 -16.401 1.00 44.97 84 SER A N 1
ATOM 652 C CA . SER A 1 84 ? 9.740 10.451 -16.210 1.00 44.97 84 SER A CA 1
ATOM 653 C C . SER A 1 84 ? 10.242 10.399 -14.746 1.00 44.97 84 SER A C 1
ATOM 655 O O . SER A 1 84 ? 11.410 10.108 -14.484 1.00 44.97 84 SER A O 1
ATOM 657 N N . GLN A 1 85 ? 9.369 10.659 -13.752 1.00 51.53 85 GLN A N 1
ATOM 658 C CA . GLN A 1 85 ? 9.701 10.477 -12.332 1.00 51.53 85 GLN A CA 1
ATOM 659 C C . GLN A 1 85 ? 9.785 8.983 -12.031 1.00 51.53 85 GLN A C 1
ATOM 661 O O . GLN A 1 85 ? 8.856 8.339 -11.542 1.00 51.53 85 GLN A O 1
ATOM 666 N N . SER A 1 86 ? 10.964 8.450 -12.301 1.00 52.84 86 SER A N 1
ATOM 667 C CA . SER A 1 86 ? 11.495 7.233 -11.722 1.00 52.84 86 SER A CA 1
ATOM 668 C C . SER A 1 86 ? 11.621 7.431 -10.207 1.00 52.84 86 SER A C 1
ATOM 670 O O . SER A 1 86 ? 12.706 7.670 -9.682 1.00 52.84 86 SER A O 1
ATOM 672 N N . CYS A 1 87 ? 10.503 7.360 -9.482 1.00 64.88 87 CYS A N 1
ATOM 673 C CA . CYS A 1 87 ? 10.457 7.454 -8.026 1.00 64.88 87 CYS A CA 1
ATOM 674 C C . CYS A 1 87 ? 10.978 6.151 -7.392 1.00 64.88 87 CYS A C 1
ATOM 676 O O . CYS A 1 87 ? 10.211 5.330 -6.889 1.00 64.88 87 CYS A O 1
ATOM 678 N N . TRP A 1 88 ? 12.296 5.940 -7.455 1.00 80.38 88 TRP A N 1
ATOM 679 C CA . TRP A 1 88 ? 12.957 4.767 -6.884 1.00 80.38 88 TRP A CA 1
ATOM 680 C C . TRP A 1 88 ? 12.828 4.831 -5.360 1.00 80.38 88 TRP A C 1
ATOM 682 O O . TRP A 1 88 ? 13.507 5.613 -4.690 1.00 80.38 88 TRP A O 1
ATOM 692 N N . ALA A 1 89 ? 11.896 4.046 -4.823 1.00 89.25 89 ALA A N 1
ATOM 693 C CA . ALA A 1 89 ? 11.642 3.976 -3.397 1.00 89.25 89 ALA A CA 1
ATOM 694 C C . ALA A 1 89 ? 12.812 3.273 -2.698 1.00 89.25 89 ALA A C 1
ATOM 696 O O . ALA A 1 89 ? 13.128 2.121 -2.981 1.00 89.25 89 ALA A O 1
ATOM 697 N N . GLN A 1 90 ? 13.441 3.976 -1.763 1.00 90.50 90 GLN A N 1
ATOM 698 C CA . GLN A 1 90 ? 14.476 3.447 -0.882 1.00 90.50 90 GLN A CA 1
ATOM 699 C C . GLN A 1 90 ? 13.875 2.574 0.223 1.00 90.50 90 GLN A C 1
ATOM 701 O O . GLN A 1 90 ? 14.453 1.565 0.620 1.00 90.50 90 GLN A O 1
ATOM 706 N N . SER A 1 91 ? 12.738 3.012 0.764 1.00 93.69 91 SER A N 1
ATOM 707 C CA . SER A 1 91 ? 12.043 2.382 1.882 1.00 93.69 91 SER A CA 1
ATOM 708 C C . SER A 1 91 ? 10.621 2.920 2.005 1.00 93.69 91 SER A C 1
ATOM 710 O O . SER A 1 91 ? 10.308 4.023 1.547 1.00 93.69 91 SER A O 1
ATOM 712 N N . VAL A 1 92 ? 9.760 2.149 2.666 1.00 96.00 92 VAL A N 1
ATOM 713 C CA . VAL A 1 92 ? 8.402 2.561 3.030 1.00 96.00 92 VAL A CA 1
ATOM 714 C C . VAL A 1 92 ? 8.183 2.318 4.517 1.00 96.00 92 VAL A C 1
ATOM 716 O O . VAL A 1 92 ? 8.416 1.210 4.998 1.00 96.00 92 VAL A O 1
ATOM 719 N N . THR A 1 93 ? 7.692 3.325 5.235 1.00 97.25 93 THR A N 1
ATOM 720 C CA . THR A 1 93 ? 7.212 3.185 6.618 1.00 97.25 93 THR A CA 1
ATOM 721 C C . THR A 1 93 ? 5.717 3.464 6.690 1.00 97.25 93 THR A C 1
ATOM 723 O O . THR A 1 93 ? 5.163 4.216 5.884 1.00 97.25 93 THR A O 1
ATOM 726 N N . ILE A 1 94 ? 5.036 2.854 7.656 1.00 97.38 94 ILE A N 1
ATOM 727 C CA . ILE A 1 94 ? 3.645 3.151 8.001 1.00 97.38 94 ILE A CA 1
ATOM 728 C C . ILE A 1 94 ? 3.627 3.651 9.443 1.00 97.38 94 ILE A C 1
ATOM 730 O O . ILE A 1 94 ? 3.426 2.878 10.378 1.00 97.38 94 ILE A O 1
ATOM 734 N N . ASP A 1 95 ? 3.879 4.948 9.617 1.00 92.19 95 ASP A N 1
ATOM 735 C CA . ASP A 1 95 ? 4.088 5.595 10.918 1.00 92.19 95 ASP A CA 1
ATOM 736 C C . ASP A 1 95 ? 2.823 5.606 11.795 1.00 92.19 95 ASP A C 1
ATOM 738 O O . ASP A 1 95 ? 2.907 5.606 13.022 1.00 92.19 95 ASP A O 1
ATOM 742 N N . SER A 1 96 ? 1.633 5.684 11.187 1.00 95.94 96 SER A N 1
ATOM 743 C CA . SER A 1 96 ? 0.376 5.865 11.925 1.00 95.94 96 SER A CA 1
ATOM 744 C C . SER A 1 96 ? -0.867 5.431 11.144 1.00 95.94 96 SER A C 1
ATOM 746 O O . SER A 1 96 ? -0.828 5.149 9.944 1.00 95.94 96 SER A O 1
ATOM 748 N N . TYR A 1 97 ? -2.006 5.397 11.837 1.00 96.75 97 TYR A N 1
ATOM 749 C CA . TYR A 1 97 ? -3.323 5.204 11.240 1.00 96.75 97 TYR A CA 1
ATOM 750 C C . TYR A 1 97 ? -4.351 6.175 11.823 1.00 96.75 97 TYR A C 1
ATOM 752 O O . TYR A 1 97 ? -4.215 6.659 12.946 1.00 96.75 97 TYR A O 1
ATOM 760 N N . THR A 1 98 ? -5.424 6.421 11.077 1.00 95.75 98 THR A N 1
ATOM 761 C CA . THR A 1 98 ? -6.594 7.171 11.546 1.00 95.75 98 THR A CA 1
ATOM 762 C C . THR A 1 98 ? -7.840 6.312 11.383 1.00 95.75 98 THR A C 1
ATOM 764 O O . THR A 1 98 ? -8.094 5.778 10.300 1.00 95.75 98 THR A O 1
ATOM 767 N N . ILE A 1 99 ? -8.631 6.183 12.449 1.00 94.31 99 ILE A N 1
ATOM 768 C CA . ILE A 1 99 ? -9.975 5.605 12.369 1.00 94.31 99 ILE A CA 1
ATOM 769 C C . ILE A 1 99 ? -10.926 6.729 11.954 1.00 94.31 99 ILE A C 1
ATOM 771 O O . ILE A 1 99 ? -11.113 7.685 12.703 1.00 94.31 99 ILE A O 1
ATOM 775 N N . LEU A 1 100 ? -11.510 6.620 10.762 1.00 92.94 100 LEU A N 1
ATOM 776 C CA . LEU A 1 100 ? -12.534 7.544 10.281 1.00 92.94 100 LEU A CA 1
ATOM 777 C C . LEU A 1 100 ? -13.912 6.919 10.498 1.00 92.94 100 LEU A C 1
ATOM 779 O O . LEU A 1 100 ? -14.185 5.807 10.043 1.00 92.94 100 LEU A O 1
ATOM 783 N N . THR A 1 101 ? -14.769 7.652 11.203 1.00 92.75 101 THR A N 1
ATOM 784 C CA . THR A 1 101 ? -16.083 7.210 11.681 1.00 92.75 101 THR A CA 1
ATOM 785 C C . THR A 1 101 ? -17.141 8.181 11.168 1.00 92.75 101 THR A C 1
ATOM 787 O O . THR A 1 101 ? -16.985 9.390 11.322 1.00 92.75 101 THR A O 1
ATOM 790 N N . GLY A 1 102 ? -18.202 7.669 10.536 1.00 86.25 102 GLY A N 1
ATOM 791 C CA . GLY A 1 102 ? -19.312 8.504 10.069 1.00 86.25 102 GLY A CA 1
ATOM 792 C C . GLY A 1 102 ? -20.171 9.039 11.228 1.00 86.25 102 GLY A C 1
ATOM 793 O O . GLY A 1 102 ? -20.095 8.492 12.329 1.00 86.25 102 GLY A O 1
ATOM 794 N N . PRO A 1 103 ? -21.038 10.048 11.000 1.00 85.25 103 PRO A N 1
ATOM 795 C CA . PRO A 1 103 ? -21.840 10.680 12.058 1.00 85.25 103 PRO A CA 1
ATOM 796 C C . PRO A 1 103 ? -22.713 9.719 12.882 1.00 85.25 103 PRO A C 1
ATOM 798 O O . PRO A 1 103 ? -23.035 10.004 14.029 1.00 85.25 103 PRO A O 1
ATOM 801 N N . THR A 1 104 ? -23.083 8.569 12.313 1.00 85.25 104 THR A N 1
ATOM 802 C CA . THR A 1 104 ? -23.905 7.526 12.948 1.00 85.25 104 THR A CA 1
ATOM 803 C C . THR A 1 104 ? -23.090 6.394 13.590 1.00 85.25 104 THR A C 1
ATOM 805 O O . THR A 1 104 ? -23.662 5.395 14.016 1.00 85.25 104 THR A O 1
ATOM 808 N N . GLY A 1 105 ? -21.754 6.471 13.598 1.00 77.00 105 GLY A N 1
ATOM 809 C CA . GLY A 1 105 ? -20.855 5.393 14.045 1.00 77.00 105 GLY A CA 1
ATOM 810 C C . GLY A 1 105 ? -20.727 4.207 13.070 1.00 77.00 105 GLY A C 1
ATOM 811 O O . GLY A 1 105 ? -19.709 3.511 13.054 1.00 77.00 105 GLY A O 1
ATOM 812 N N . ILE A 1 106 ? -21.733 3.989 12.221 1.00 82.12 106 ILE A N 1
ATOM 813 C CA . ILE A 1 106 ? -21.785 2.909 11.231 1.00 82.12 106 ILE A CA 1
ATOM 814 C C . ILE A 1 106 ? -20.782 3.180 10.094 1.00 82.12 106 ILE A C 1
ATOM 816 O O . ILE A 1 106 ? -20.503 4.321 9.731 1.00 82.12 106 ILE A O 1
ATOM 820 N N . GLY A 1 107 ? -20.213 2.112 9.526 1.00 83.88 107 GLY A N 1
ATOM 821 C CA . GLY A 1 107 ? -19.325 2.195 8.359 1.00 83.88 107 GLY A CA 1
ATOM 822 C C . GLY A 1 107 ? -17.880 2.620 8.650 1.00 83.88 107 GLY A C 1
ATOM 823 O O . GLY A 1 107 ? -17.093 2.718 7.712 1.00 83.88 107 GLY A O 1
ATOM 824 N N . ALA A 1 108 ? -17.502 2.823 9.918 1.00 90.00 108 ALA A N 1
ATOM 825 C CA . ALA A 1 108 ? -16.157 3.257 10.298 1.00 90.00 108 ALA A CA 1
ATOM 826 C C . ALA A 1 108 ? -15.033 2.382 9.695 1.00 90.00 108 ALA A C 1
ATOM 828 O O . ALA A 1 108 ? -15.145 1.147 9.620 1.00 90.00 108 ALA A O 1
ATOM 829 N N . TYR A 1 109 ? -13.930 3.014 9.293 1.00 92.12 109 TYR A N 1
ATOM 830 C CA . TYR A 1 109 ? -12.808 2.393 8.583 1.00 92.12 109 TYR A CA 1
ATOM 831 C C . TYR A 1 109 ? -11.450 2.955 9.028 1.00 92.12 109 TYR A C 1
ATOM 833 O O . TYR A 1 109 ? -11.380 3.915 9.787 1.00 92.12 109 TYR A O 1
ATOM 841 N N . VAL A 1 110 ? -10.361 2.322 8.582 1.00 94.81 110 VAL A N 1
ATOM 842 C CA . VAL A 1 110 ? -8.982 2.699 8.935 1.00 94.81 110 VAL A CA 1
ATOM 843 C C . VAL A 1 110 ? -8.248 3.175 7.686 1.00 94.81 110 VAL A C 1
ATOM 845 O O . VAL A 1 110 ? -8.228 2.456 6.682 1.00 94.81 110 VAL A O 1
ATOM 848 N N . VAL A 1 111 ? -7.647 4.361 7.766 1.00 96.56 111 VAL A N 1
ATOM 849 C CA . VAL A 1 111 ? -6.685 4.893 6.789 1.00 96.56 111 VAL A CA 1
ATOM 850 C C . VAL A 1 111 ? -5.285 4.749 7.375 1.00 96.56 111 VAL A C 1
ATOM 852 O O . VAL A 1 111 ? -5.069 5.118 8.528 1.00 96.56 111 VAL A O 1
ATOM 855 N N . TRP A 1 112 ? -4.350 4.226 6.589 1.00 97.69 112 TRP A N 1
ATOM 856 C CA . TRP A 1 112 ? -2.935 4.118 6.938 1.00 97.69 112 TRP A CA 1
ATOM 857 C C . TRP A 1 112 ? -2.178 5.315 6.375 1.00 97.69 112 TRP A C 1
ATOM 859 O O . TRP A 1 112 ? -2.330 5.627 5.193 1.00 97.69 112 TRP A O 1
ATOM 869 N N . SER A 1 113 ? -1.380 5.971 7.213 1.00 97.62 113 SER A N 1
ATOM 870 C CA . SER A 1 113 ? -0.480 7.052 6.815 1.00 97.62 113 SER A CA 1
ATOM 871 C C . SER A 1 113 ? 0.905 6.459 6.590 1.00 97.62 113 SER A C 1
ATOM 873 O O . SER A 1 113 ? 1.599 6.104 7.542 1.00 97.62 113 SER A O 1
ATOM 875 N N . CYS A 1 114 ? 1.272 6.330 5.322 1.00 97.19 114 CYS A N 1
ATOM 876 C CA . CYS A 1 114 ? 2.529 5.757 4.865 1.00 97.19 114 CYS A CA 1
ATOM 877 C C . CYS A 1 114 ? 3.466 6.878 4.397 1.00 97.19 114 CYS A C 1
ATOM 879 O O . CYS A 1 114 ? 3.013 7.916 3.906 1.00 97.19 114 CYS A O 1
ATOM 881 N N . ARG A 1 115 ? 4.774 6.662 4.507 1.00 95.94 115 ARG A N 1
ATOM 882 C CA . ARG A 1 115 ? 5.814 7.539 3.964 1.00 95.94 115 ARG A CA 1
ATOM 883 C C . ARG A 1 115 ? 6.729 6.700 3.093 1.00 95.94 115 ARG A C 1
ATOM 885 O O . ARG A 1 115 ? 7.288 5.712 3.559 1.00 95.94 115 ARG A O 1
ATOM 892 N N . ILE A 1 116 ? 6.864 7.091 1.834 1.00 94.69 116 ILE A N 1
ATOM 893 C CA . ILE A 1 116 ? 7.822 6.499 0.906 1.00 94.69 116 ILE A CA 1
ATOM 894 C C . ILE A 1 116 ? 9.039 7.422 0.891 1.00 94.69 116 ILE A C 1
ATOM 896 O O . ILE A 1 116 ? 8.907 8.607 0.582 1.00 94.69 116 ILE A O 1
ATOM 900 N N . SER A 1 117 ? 10.209 6.891 1.238 1.00 92.88 117 SER A N 1
ATOM 901 C CA . SER A 1 117 ? 11.482 7.586 1.039 1.00 92.88 117 SER A CA 1
ATOM 902 C C . SER A 1 117 ? 11.939 7.316 -0.387 1.00 92.88 117 SER A C 1
ATOM 904 O O . SER A 1 117 ? 12.077 6.157 -0.772 1.00 92.88 117 SER A O 1
ATOM 906 N N . VAL A 1 118 ? 12.148 8.361 -1.180 1.00 89.38 118 VAL A N 1
ATOM 907 C CA . VAL A 1 118 ? 12.498 8.273 -2.602 1.00 89.38 118 VAL A CA 1
ATOM 908 C C . VAL A 1 118 ? 13.920 8.793 -2.803 1.00 89.38 118 VAL A C 1
ATOM 910 O O . VAL A 1 118 ? 14.278 9.851 -2.276 1.00 89.38 118 VAL A O 1
ATOM 913 N N . LEU A 1 119 ? 14.726 8.053 -3.569 1.00 83.25 119 LEU A N 1
ATOM 914 C CA . LEU A 1 119 ? 16.064 8.490 -3.969 1.00 83.25 119 LEU A CA 1
ATOM 915 C C . LEU A 1 119 ? 15.975 9.804 -4.766 1.00 83.25 119 LEU A C 1
ATOM 917 O O . LEU A 1 119 ? 15.153 9.896 -5.683 1.00 83.25 119 LEU A O 1
ATOM 921 N N . PRO A 1 120 ? 16.823 10.807 -4.474 1.00 68.62 120 PRO A N 1
ATOM 922 C CA . PRO A 1 120 ? 16.943 11.965 -5.342 1.00 68.62 120 PRO A CA 1
ATOM 923 C C . PRO A 1 120 ? 17.541 11.508 -6.675 1.00 68.62 120 PRO A C 1
ATOM 925 O O . PRO A 1 120 ? 18.711 11.131 -6.740 1.00 68.62 120 PRO A O 1
ATOM 928 N N . GLN A 1 121 ? 16.739 11.545 -7.738 1.00 61.97 121 GLN A N 1
ATOM 929 C CA . GLN A 1 121 ? 17.279 11.490 -9.092 1.00 61.97 121 GLN A CA 1
ATOM 930 C C . GLN A 1 121 ? 18.137 12.739 -9.285 1.00 61.97 121 GLN A C 1
ATOM 932 O O . GLN A 1 121 ? 17.651 13.855 -9.085 1.00 61.97 121 GLN A O 1
ATOM 937 N N . THR A 1 122 ? 19.408 12.569 -9.646 1.00 55.25 122 THR A N 1
ATOM 938 C CA . THR A 1 122 ? 20.224 13.695 -10.102 1.00 55.25 122 THR A CA 1
ATOM 939 C C . THR A 1 122 ? 19.562 14.258 -11.355 1.00 55.25 122 THR A C 1
ATOM 941 O O . THR A 1 122 ? 19.405 13.496 -12.312 1.00 55.25 122 THR A O 1
ATOM 944 N N . PRO A 1 123 ? 19.153 15.540 -11.395 1.00 57.66 123 PRO A N 1
ATOM 945 C CA . PRO A 1 123 ? 18.742 16.130 -12.655 1.00 57.66 123 PRO A CA 1
ATOM 946 C C . PRO A 1 123 ? 19.938 16.051 -13.603 1.00 57.66 123 PRO A C 1
ATOM 948 O O . PRO A 1 123 ? 21.039 16.479 -13.248 1.00 57.66 123 PRO A O 1
ATOM 951 N N . THR A 1 124 ? 19.733 15.480 -14.788 1.00 51.00 124 THR A N 1
ATOM 952 C CA . THR A 1 124 ? 20.729 15.507 -15.859 1.00 51.00 124 THR A CA 1
ATOM 953 C C . THR A 1 124 ? 20.777 16.928 -16.406 1.00 51.00 124 THR A C 1
ATOM 955 O O . THR A 1 124 ? 20.139 17.246 -17.404 1.00 51.00 124 THR A O 1
ATOM 958 N N . THR A 1 125 ? 21.465 17.816 -15.691 1.00 51.69 125 THR A N 1
ATOM 959 C CA . THR A 1 125 ? 21.766 19.159 -16.176 1.00 51.69 125 THR A CA 1
ATOM 960 C C . THR A 1 125 ? 22.669 19.002 -17.391 1.00 51.69 125 THR A C 1
ATOM 962 O O . THR A 1 125 ? 23.809 18.556 -17.245 1.00 51.69 125 THR A O 1
ATOM 965 N N . ASP A 1 126 ? 22.157 19.323 -18.581 1.00 50.09 126 ASP A N 1
ATOM 966 C CA . ASP A 1 126 ? 22.946 19.265 -19.810 1.00 50.09 126 ASP A CA 1
ATOM 967 C C . ASP A 1 126 ? 24.249 20.066 -19.637 1.00 50.09 126 ASP A C 1
ATOM 969 O O . ASP A 1 126 ? 24.205 21.198 -19.140 1.00 50.09 126 ASP A O 1
ATOM 973 N N . PRO A 1 127 ? 25.416 19.530 -20.045 1.00 57.31 127 PRO A N 1
ATOM 974 C CA . PRO A 1 127 ? 26.734 20.098 -19.731 1.00 57.31 127 PRO A CA 1
ATOM 975 C C . PRO A 1 127 ? 27.081 21.375 -20.530 1.00 57.31 127 PRO A C 1
ATOM 977 O O . PRO A 1 127 ? 28.252 21.664 -20.769 1.00 57.31 127 PRO A O 1
ATOM 980 N N . THR A 1 128 ? 26.070 22.131 -20.963 1.00 53.94 128 THR A N 1
ATOM 981 C CA . THR A 1 128 ? 26.182 23.250 -21.910 1.00 53.94 128 THR A CA 1
ATOM 982 C C . THR A 1 128 ? 26.105 24.625 -21.234 1.00 53.94 128 THR A C 1
ATOM 984 O O . THR A 1 128 ? 26.645 25.582 -21.784 1.00 53.94 128 THR A O 1
ATOM 987 N N . ASP A 1 129 ? 25.493 24.751 -20.047 1.00 49.81 129 ASP A N 1
ATOM 988 C CA . ASP A 1 129 ? 25.419 26.027 -19.303 1.00 49.81 129 ASP A CA 1
ATOM 989 C C . ASP A 1 129 ? 26.413 26.067 -18.130 1.00 49.81 129 ASP A C 1
ATOM 991 O O . ASP A 1 129 ? 26.071 25.957 -16.951 1.00 49.81 129 ASP A O 1
ATOM 995 N N . ALA A 1 130 ? 27.695 26.170 -18.477 1.00 52.84 130 ALA A N 1
ATOM 996 C CA . ALA A 1 130 ? 28.801 26.232 -17.528 1.00 52.84 130 ALA A CA 1
ATOM 997 C C . ALA A 1 130 ? 29.100 27.680 -17.084 1.00 52.84 130 ALA A C 1
ATOM 999 O O . ALA A 1 130 ? 30.184 28.205 -17.356 1.00 52.84 130 ALA A O 1
ATOM 1000 N N . THR A 1 131 ? 28.156 28.318 -16.381 1.00 53.81 131 THR A N 1
ATOM 1001 C CA . THR A 1 131 ? 28.319 29.687 -15.856 1.00 53.81 131 THR A CA 1
ATOM 1002 C C . THR A 1 131 ? 28.254 29.746 -14.318 1.00 53.81 131 THR A C 1
ATOM 1004 O O . THR A 1 131 ? 27.266 29.350 -13.714 1.00 53.81 131 THR A O 1
ATOM 1007 N N . ASP A 1 132 ? 29.307 30.315 -13.714 1.00 48.84 132 ASP A N 1
ATOM 1008 C CA . ASP A 1 132 ? 29.482 30.713 -12.296 1.00 48.84 132 ASP A CA 1
ATOM 1009 C C . ASP A 1 132 ? 29.570 29.609 -11.197 1.00 48.84 132 ASP A C 1
ATOM 1011 O O . ASP A 1 132 ? 28.565 29.167 -10.635 1.00 48.84 132 ASP A O 1
ATOM 1015 N N . PRO A 1 133 ? 30.793 29.196 -10.793 1.00 58.09 133 PRO A N 1
ATOM 1016 C CA . PRO A 1 133 ? 31.025 28.184 -9.760 1.00 58.09 133 PRO A CA 1
ATOM 1017 C C . PRO A 1 133 ? 31.182 28.761 -8.331 1.00 58.09 133 PRO A C 1
ATOM 1019 O O . PRO A 1 133 ? 32.134 28.408 -7.631 1.00 58.09 133 PRO A O 1
ATOM 1022 N N . THR A 1 134 ? 30.260 29.612 -7.854 1.00 52.28 134 THR A N 1
ATOM 1023 C CA . THR A 1 134 ? 30.326 30.184 -6.483 1.00 52.28 134 THR A CA 1
ATOM 1024 C C . THR A 1 134 ? 29.028 30.044 -5.673 1.00 52.28 134 THR A C 1
ATOM 1026 O O . THR A 1 134 ? 28.323 31.018 -5.415 1.00 52.28 134 THR A O 1
ATOM 1029 N N . SER A 1 135 ? 28.730 28.836 -5.177 1.00 46.69 135 SER A N 1
ATOM 1030 C CA . SER A 1 135 ? 27.843 28.627 -4.011 1.00 46.69 135 SER A CA 1
ATOM 1031 C C . SER A 1 135 ? 28.020 27.239 -3.389 1.00 46.69 135 SER A C 1
ATOM 1033 O O . SER A 1 135 ? 27.447 26.251 -3.844 1.00 46.69 135 SER A O 1
ATOM 1035 N N . GLY A 1 136 ? 28.804 27.158 -2.311 1.00 52.12 136 GLY A N 1
ATOM 1036 C CA . GLY A 1 136 ? 28.967 25.927 -1.536 1.00 52.12 136 GLY A CA 1
ATOM 1037 C C . GLY A 1 136 ? 27.742 25.629 -0.669 1.00 52.12 136 GLY A C 1
ATOM 1038 O O . GLY A 1 136 ? 27.671 26.091 0.467 1.00 52.12 136 GLY A O 1
ATOM 1039 N N . SER A 1 137 ? 26.800 24.838 -1.187 1.00 50.53 137 SER A N 1
ATOM 1040 C CA . SER A 1 137 ? 25.710 24.245 -0.400 1.00 50.53 137 SER A CA 1
ATOM 1041 C C . SER A 1 137 ? 26.097 22.839 0.070 1.00 50.53 137 SER A C 1
ATOM 1043 O O . SER A 1 137 ? 26.714 22.077 -0.675 1.00 50.53 137 SER A O 1
ATOM 1045 N N . SER A 1 138 ? 25.768 22.485 1.314 1.00 49.75 138 SER A N 1
ATOM 1046 C CA . SER A 1 138 ? 26.179 21.218 1.927 1.00 49.75 138 SER A CA 1
ATOM 1047 C C . SER A 1 138 ? 25.477 20.018 1.282 1.00 49.75 138 SER A C 1
ATOM 1049 O O . SER A 1 138 ? 24.274 19.816 1.433 1.00 49.75 138 SER A O 1
ATOM 1051 N N . SER A 1 139 ? 26.254 19.182 0.591 1.00 52.38 139 SER A N 1
ATOM 1052 C CA . SER A 1 139 ? 25.795 18.052 -0.227 1.00 52.38 139 SER A CA 1
ATOM 1053 C C . SER A 1 139 ? 25.329 16.829 0.581 1.00 52.38 139 SER A C 1
ATOM 1055 O O . SER A 1 139 ? 25.838 15.719 0.433 1.00 52.38 139 SER A O 1
ATOM 1057 N N . HIS A 1 140 ? 24.309 17.007 1.422 1.00 49.25 140 HIS A N 1
ATOM 1058 C CA . HIS A 1 140 ? 23.491 15.882 1.871 1.00 49.25 140 HIS A CA 1
ATOM 1059 C C . HIS A 1 140 ? 22.554 15.436 0.733 1.00 49.25 140 HIS A C 1
ATOM 1061 O O . HIS A 1 140 ? 21.848 16.281 0.177 1.00 49.25 140 HIS A O 1
ATOM 1067 N N . PRO A 1 141 ? 22.482 14.133 0.396 1.00 58.31 141 PRO A N 1
ATOM 1068 C CA . PRO A 1 141 ? 21.489 13.630 -0.546 1.00 58.31 141 PRO A CA 1
ATOM 1069 C C . PRO A 1 141 ? 20.095 13.774 0.077 1.00 58.31 141 PRO A C 1
ATOM 1071 O O . PRO A 1 141 ? 19.706 13.014 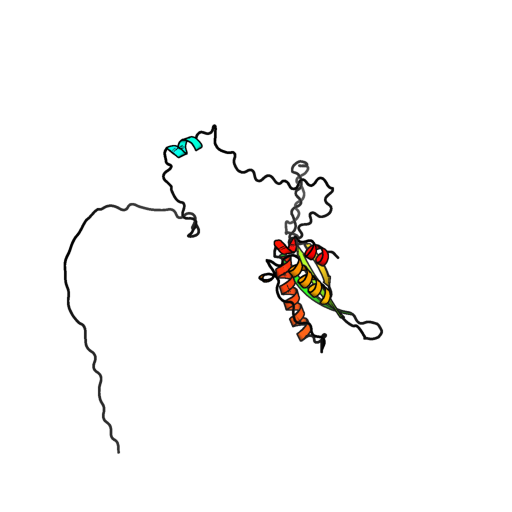0.966 1.00 58.31 141 PRO A O 1
ATOM 1074 N N . HIS A 1 142 ? 19.352 14.788 -0.365 1.00 64.31 142 HIS A N 1
ATOM 1075 C CA . HIS A 1 142 ? 18.034 15.105 0.171 1.00 64.31 142 HIS A CA 1
ATOM 1076 C C . HIS A 1 142 ? 16.990 14.105 -0.347 1.00 64.31 142 HIS A C 1
ATOM 1078 O O . HIS A 1 142 ? 16.371 14.307 -1.392 1.00 64.31 142 HIS A O 1
ATOM 1084 N N . TYR A 1 143 ? 16.819 13.006 0.391 1.00 71.88 143 TYR A N 1
ATOM 1085 C CA . TYR A 1 143 ? 15.773 12.016 0.149 1.00 71.88 143 TYR A CA 1
ATOM 1086 C C . TYR A 1 143 ? 14.394 12.691 0.158 1.00 71.88 143 TYR A C 1
ATOM 1088 O O . TYR A 1 143 ? 14.039 13.422 1.085 1.00 71.88 143 TYR A O 1
ATOM 1096 N N . ALA A 1 144 ? 13.598 12.457 -0.883 1.00 85.12 144 ALA A N 1
ATOM 1097 C CA . ALA A 1 144 ? 12.255 13.014 -0.956 1.00 85.12 144 ALA A CA 1
ATOM 1098 C C . ALA A 1 144 ? 11.288 12.117 -0.170 1.00 85.12 144 ALA A C 1
ATOM 1100 O O . ALA A 1 144 ? 11.242 10.908 -0.386 1.00 85.12 144 ALA A O 1
ATOM 1101 N N . ILE A 1 145 ? 10.503 12.698 0.742 1.00 89.81 145 ILE A N 1
ATOM 1102 C CA . ILE A 1 145 ? 9.435 11.981 1.450 1.00 89.81 145 ILE A CA 1
ATOM 1103 C C . ILE A 1 145 ? 8.117 12.201 0.710 1.00 89.81 145 ILE A C 1
ATOM 1105 O O . ILE A 1 145 ? 7.568 13.301 0.729 1.00 89.81 145 ILE A O 1
ATOM 1109 N N . LEU A 1 146 ? 7.592 11.137 0.105 1.00 91.75 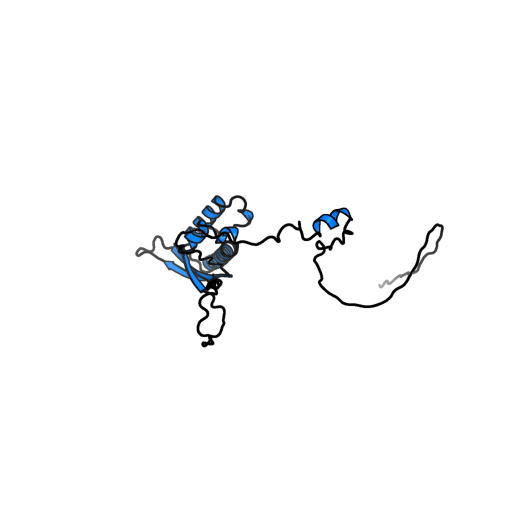146 LEU A N 1
ATOM 1110 C CA . LEU A 1 146 ? 6.277 11.113 -0.528 1.00 91.75 146 LEU A CA 1
ATOM 1111 C C . LEU A 1 146 ? 5.239 10.547 0.467 1.00 91.75 146 LEU A C 1
ATOM 1113 O O . LEU A 1 146 ? 5.319 9.365 0.825 1.00 91.75 146 LEU A O 1
ATOM 1117 N N . PRO A 1 147 ? 4.284 11.359 0.965 1.00 93.69 147 PRO A N 1
ATOM 1118 C CA . PRO A 1 147 ? 3.230 10.885 1.858 1.00 93.69 147 PRO A CA 1
ATOM 1119 C C . PRO A 1 147 ? 2.123 10.163 1.077 1.00 93.69 147 PRO A C 1
ATOM 1121 O O . PRO A 1 147 ? 1.558 10.711 0.136 1.00 93.69 147 PRO A O 1
ATOM 1124 N N . LEU A 1 148 ? 1.754 8.960 1.518 1.00 94.88 148 LEU A N 1
ATOM 1125 C CA . LEU A 1 148 ? 0.729 8.118 0.894 1.00 94.88 148 LEU A CA 1
ATOM 1126 C C . LEU A 1 148 ? -0.337 7.728 1.930 1.00 94.88 148 LEU A C 1
ATOM 1128 O O . LEU A 1 148 ? -0.012 7.229 3.006 1.00 94.88 148 LEU A O 1
ATOM 1132 N N . ARG A 1 149 ? -1.625 7.934 1.626 1.00 96.69 149 ARG A N 1
ATOM 1133 C CA . ARG A 1 149 ? -2.736 7.666 2.563 1.00 96.69 149 ARG A CA 1
ATOM 1134 C C . ARG A 1 149 ? -3.790 6.754 1.942 1.00 96.69 149 ARG A C 1
ATOM 1136 O O . ARG A 1 149 ? -4.547 7.195 1.087 1.00 96.69 149 ARG A O 1
ATOM 1143 N N . LYS A 1 150 ? -3.865 5.497 2.394 1.00 96.94 150 LYS A N 1
ATOM 1144 C CA . LYS A 1 150 ? -4.706 4.445 1.782 1.00 96.94 150 LYS A CA 1
ATOM 1145 C C . LYS A 1 150 ? -5.459 3.610 2.822 1.00 96.94 150 LYS A C 1
ATOM 1147 O O . LYS A 1 150 ? -4.954 3.346 3.915 1.00 96.94 150 LYS A O 1
ATOM 1152 N N . ARG A 1 151 ? -6.674 3.149 2.503 1.00 95.81 151 ARG A N 1
ATOM 1153 C CA . ARG A 1 151 ? -7.427 2.167 3.315 1.00 95.81 151 ARG A CA 1
ATOM 1154 C C . ARG A 1 151 ? -6.966 0.751 2.986 1.00 95.81 151 ARG A C 1
ATOM 1156 O O . ARG A 1 151 ? -6.590 0.478 1.855 1.00 95.81 151 ARG A O 1
ATOM 1163 N N . TYR A 1 152 ? -7.091 -0.191 3.928 1.00 94.88 152 TYR A N 1
ATOM 1164 C CA . TYR A 1 152 ? -6.722 -1.609 3.713 1.00 94.88 152 TYR A CA 1
ATOM 1165 C C . TYR A 1 152 ? -7.297 -2.215 2.408 1.00 94.88 152 TYR A C 1
ATOM 1167 O O . TYR A 1 152 ? -6.627 -2.998 1.743 1.00 94.88 152 TYR A O 1
ATOM 1175 N N . SER A 1 153 ? -8.522 -1.845 2.018 1.00 94.56 153 SER A N 1
ATOM 1176 C CA . SER A 1 153 ? -9.169 -2.306 0.778 1.00 94.56 153 SER A CA 1
ATOM 1177 C C . SER A 1 153 ? -8.441 -1.888 -0.504 1.00 94.56 153 SER A C 1
ATOM 1179 O O . SER A 1 153 ? -8.579 -2.552 -1.523 1.00 94.56 153 SER A O 1
ATOM 1181 N N . GLU A 1 154 ? -7.664 -0.809 -0.467 1.00 97.25 154 GLU A N 1
ATOM 1182 C CA . GLU A 1 154 ? -6.913 -0.304 -1.620 1.00 97.25 154 GLU A CA 1
ATOM 1183 C C . GLU A 1 154 ? -5.616 -1.107 -1.814 1.00 97.25 154 GLU A C 1
ATOM 1185 O O . GLU A 1 154 ? -5.251 -1.407 -2.946 1.00 97.25 154 GLU A O 1
ATOM 1190 N N . PHE A 1 155 ? -4.986 -1.575 -0.727 1.00 97.19 155 PHE A N 1
ATOM 1191 C CA . PHE A 1 155 ? -3.892 -2.559 -0.788 1.00 97.19 155 PHE A CA 1
ATOM 1192 C C . PHE A 1 155 ? -4.392 -3.911 -1.328 1.00 97.19 155 PHE A C 1
ATOM 1194 O O . PHE A 1 155 ? -3.707 -4.572 -2.103 1.00 97.19 155 PHE A O 1
ATOM 1201 N N . ASP A 1 156 ? -5.604 -4.317 -0.939 1.00 96.75 156 ASP A N 1
ATOM 1202 C CA . ASP A 1 156 ? -6.262 -5.548 -1.397 1.00 96.75 156 ASP A CA 1
ATOM 1203 C C . ASP A 1 156 ? -6.582 -5.508 -2.903 1.00 96.75 156 ASP A C 1
ATOM 1205 O O . ASP A 1 156 ? -6.301 -6.467 -3.628 1.00 96.75 156 ASP A O 1
ATOM 1209 N N . ALA A 1 157 ? -7.063 -4.361 -3.393 1.00 97.19 157 ALA A N 1
ATOM 1210 C CA . ALA A 1 157 ? -7.189 -4.085 -4.821 1.00 97.19 157 ALA A CA 1
ATOM 1211 C C . ALA A 1 157 ? -5.819 -4.090 -5.526 1.00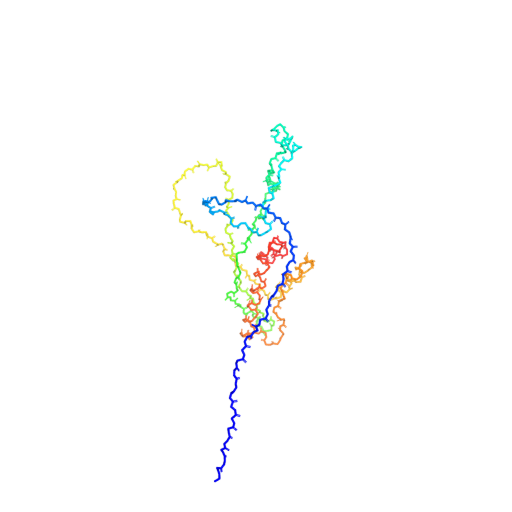 97.19 157 ALA A C 1
ATOM 1213 O O . ALA A 1 157 ? -5.676 -4.757 -6.549 1.00 97.19 157 ALA A O 1
ATOM 1214 N N . LEU A 1 158 ? -4.797 -3.434 -4.954 1.00 97.62 158 LEU A N 1
ATOM 1215 C CA . LEU A 1 158 ? -3.430 -3.430 -5.486 1.00 97.62 158 LEU A CA 1
ATOM 1216 C C . LEU A 1 158 ? -2.869 -4.852 -5.639 1.00 97.62 158 LEU A C 1
ATOM 1218 O O . LEU A 1 158 ? -2.450 -5.197 -6.740 1.00 97.62 158 LEU A O 1
ATOM 1222 N N . ARG A 1 159 ? -2.910 -5.713 -4.604 1.00 97.56 159 ARG A N 1
ATOM 1223 C CA . ARG A 1 159 ? -2.443 -7.111 -4.735 1.00 97.56 159 ARG A CA 1
ATOM 1224 C C . ARG A 1 159 ? -3.197 -7.842 -5.845 1.00 97.56 159 ARG A C 1
ATOM 1226 O O . ARG A 1 159 ? -2.582 -8.530 -6.653 1.00 97.56 159 ARG A O 1
ATOM 1233 N N . THR A 1 160 ? -4.518 -7.685 -5.898 1.00 97.38 160 THR A N 1
ATOM 1234 C CA . THR A 1 160 ? -5.359 -8.353 -6.905 1.00 97.38 160 THR A CA 1
ATOM 1235 C C . THR A 1 160 ? -5.024 -7.884 -8.327 1.00 97.38 160 THR A C 1
ATOM 1237 O O . THR A 1 160 ? -5.041 -8.679 -9.265 1.00 97.38 160 THR A O 1
ATOM 1240 N N . ASN A 1 161 ? -4.679 -6.607 -8.495 1.00 97.69 161 ASN A N 1
ATOM 1241 C CA . ASN A 1 161 ? -4.269 -6.037 -9.775 1.00 97.69 161 ASN A CA 1
ATOM 1242 C C . ASN A 1 161 ? -2.839 -6.440 -10.164 1.00 97.69 161 ASN A C 1
ATOM 1244 O O . ASN A 1 161 ? -2.613 -6.759 -11.327 1.00 97.69 161 ASN A O 1
ATOM 1248 N N . LEU A 1 162 ? -1.910 -6.501 -9.205 1.00 97.44 162 LEU A N 1
ATOM 1249 C CA . LEU A 1 162 ? -0.541 -6.982 -9.410 1.00 97.44 162 LEU A CA 1
ATOM 1250 C C . LEU A 1 162 ? -0.509 -8.440 -9.871 1.00 97.44 162 LEU A C 1
ATOM 1252 O O . LEU A 1 162 ? 0.104 -8.727 -10.889 1.00 97.44 162 LEU A O 1
ATOM 1256 N N . VAL A 1 163 ? -1.222 -9.346 -9.193 1.00 97.25 163 VAL A N 1
ATOM 1257 C CA . VAL A 1 163 ? -1.290 -10.767 -9.594 1.00 97.25 163 VAL A CA 1
ATOM 1258 C C . VAL A 1 163 ? -1.885 -10.931 -10.997 1.00 97.25 163 VAL A C 1
ATOM 1260 O O . VAL A 1 163 ? -1.437 -11.779 -11.762 1.00 97.25 163 VAL A O 1
ATOM 1263 N N . ARG A 1 164 ? -2.860 -10.090 -11.374 1.00 97.50 164 ARG A N 1
ATOM 1264 C CA . ARG A 1 164 ? -3.450 -10.107 -12.722 1.00 97.50 164 ARG A CA 1
ATOM 1265 C C . ARG A 1 164 ? -2.503 -9.564 -13.799 1.00 97.50 164 ARG A C 1
ATOM 1267 O O . ARG A 1 164 ? -2.547 -10.048 -14.923 1.00 97.50 164 ARG A O 1
ATOM 1274 N N . ALA A 1 165 ? -1.694 -8.556 -13.475 1.00 96.31 165 ALA A N 1
ATOM 1275 C CA . ALA A 1 165 ? -0.740 -7.943 -14.401 1.00 96.31 165 ALA A CA 1
ATOM 1276 C C . ALA A 1 165 ? 0.567 -8.748 -14.535 1.00 96.31 165 ALA A C 1
ATOM 1278 O O . ALA A 1 165 ? 1.161 -8.776 -15.608 1.00 96.31 165 ALA A O 1
ATOM 1279 N N . PHE A 1 166 ? 0.985 -9.425 -13.463 1.00 96.56 166 PHE A N 1
ATOM 1280 C CA . PHE A 1 166 ? 2.249 -10.152 -13.355 1.00 96.56 166 PHE A CA 1
ATOM 1281 C C . PH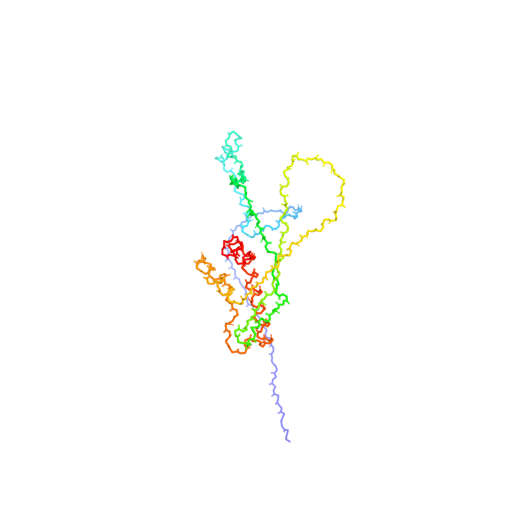E A 1 166 ? 2.034 -11.612 -12.904 1.00 96.56 166 PHE A C 1
ATOM 1283 O O . PHE A 1 166 ? 2.591 -12.028 -11.885 1.00 96.56 166 PHE A O 1
ATOM 1290 N N . PRO A 1 167 ? 1.249 -12.429 -13.639 1.00 95.94 167 PRO A N 1
ATOM 1291 C CA . PRO A 1 167 ? 0.927 -13.799 -13.225 1.00 95.94 167 PRO A CA 1
ATOM 1292 C C . PRO A 1 167 ? 2.173 -14.690 -13.103 1.00 95.94 167 PRO A C 1
ATOM 1294 O O . PRO A 1 167 ? 2.229 -15.571 -12.251 1.00 95.94 167 PRO A O 1
ATOM 1297 N N . HIS A 1 168 ? 3.206 -14.426 -13.909 1.00 95.69 168 HIS A N 1
ATOM 1298 C CA . HIS A 1 168 ? 4.493 -15.127 -13.857 1.00 95.69 168 HIS A CA 1
ATOM 1299 C C . HIS A 1 168 ? 5.286 -14.848 -12.567 1.00 95.69 168 HIS A C 1
ATOM 1301 O O . HIS A 1 168 ? 6.121 -15.660 -12.180 1.00 95.69 168 HIS A O 1
ATOM 1307 N N . ALA A 1 169 ? 5.003 -13.729 -11.891 1.00 94.44 169 ALA A N 1
ATOM 1308 C CA . ALA A 1 169 ? 5.711 -13.259 -10.705 1.00 94.44 169 ALA A CA 1
ATOM 1309 C C . ALA A 1 169 ? 4.840 -13.274 -9.429 1.00 94.44 169 ALA A C 1
ATOM 1311 O O . ALA A 1 169 ? 5.223 -12.661 -8.433 1.00 94.44 169 ALA A O 1
ATOM 1312 N N . GLU A 1 170 ? 3.696 -13.985 -9.391 1.00 94.38 170 GLU A N 1
ATOM 1313 C CA . GLU A 1 170 ? 2.862 -14.048 -8.169 1.00 94.38 170 GLU A CA 1
ATOM 1314 C C . GLU A 1 170 ? 3.649 -14.551 -6.942 1.00 94.38 170 GLU A C 1
ATOM 1316 O O . GLU A 1 170 ? 3.428 -14.064 -5.833 1.00 94.38 170 GLU A O 1
ATOM 1321 N N . ALA A 1 171 ? 4.628 -15.442 -7.128 1.00 94.00 171 ALA A N 1
ATOM 1322 C CA . ALA A 1 171 ? 5.506 -15.908 -6.051 1.00 94.00 171 ALA A CA 1
ATOM 1323 C C . ALA A 1 171 ? 6.315 -14.779 -5.367 1.00 94.00 171 ALA A C 1
ATOM 1325 O O . ALA A 1 171 ? 6.740 -14.939 -4.225 1.00 94.00 171 ALA A O 1
ATOM 1326 N N . MET A 1 172 ? 6.500 -13.637 -6.039 1.00 93.44 172 MET A N 1
ATOM 1327 C CA . MET A 1 172 ? 7.177 -12.439 -5.525 1.00 93.44 172 MET A CA 1
ATOM 1328 C C . MET A 1 172 ? 6.197 -11.402 -4.942 1.00 93.44 172 MET A C 1
ATOM 1330 O O . MET A 1 172 ? 6.632 -10.375 -4.426 1.00 93.44 172 MET A O 1
ATOM 1334 N N . ILE A 1 173 ? 4.880 -11.646 -5.008 1.00 96.00 173 ILE A N 1
ATOM 1335 C CA . ILE A 1 173 ? 3.825 -10.738 -4.531 1.00 96.00 173 ILE A CA 1
ATOM 1336 C C . ILE A 1 173 ? 3.310 -11.235 -3.163 1.00 96.00 173 ILE A C 1
ATOM 1338 O O . ILE A 1 173 ? 2.425 -12.106 -3.117 1.00 96.00 173 ILE A O 1
ATOM 1342 N N . PRO A 1 174 ? 3.816 -10.697 -2.031 1.00 94.50 174 PRO A N 1
ATOM 1343 C CA . PRO A 1 174 ? 3.516 -11.240 -0.710 1.00 94.50 174 PRO A CA 1
ATOM 1344 C C . PRO A 1 174 ? 2.012 -11.240 -0.373 1.00 94.50 174 PRO A C 1
ATOM 1346 O O . PRO A 1 174 ? 1.241 -10.402 -0.861 1.00 94.50 174 PRO A O 1
ATOM 1349 N N . PRO A 1 175 ? 1.553 -12.184 0.468 1.00 93.19 175 PRO A N 1
ATOM 1350 C CA . PRO A 1 175 ? 0.173 -12.222 0.933 1.00 93.19 175 PRO A CA 1
ATOM 1351 C C . PRO A 1 175 ? -0.102 -11.076 1.915 1.00 93.19 175 PRO A C 1
ATOM 1353 O O . PRO A 1 175 ? 0.685 -10.803 2.820 1.00 93.19 175 PRO A O 1
ATOM 1356 N N . LEU A 1 176 ? -1.260 -10.428 1.777 1.00 93.88 176 LEU A N 1
ATOM 1357 C CA . LEU A 1 176 ? -1.678 -9.366 2.694 1.00 93.88 176 LEU A CA 1
ATOM 1358 C C . LEU A 1 176 ? -2.117 -9.925 4.064 1.00 93.88 176 LEU A C 1
ATOM 1360 O O . LEU A 1 176 ? -2.707 -11.011 4.127 1.00 93.88 176 LEU A O 1
ATOM 1364 N N . PRO A 1 177 ? -1.933 -9.166 5.164 1.00 88.38 177 PRO A N 1
ATOM 1365 C CA . PRO A 1 177 ? -2.475 -9.513 6.478 1.00 88.38 177 PRO A CA 1
ATOM 1366 C C . PRO A 1 177 ? -3.984 -9.745 6.431 1.00 88.38 177 PRO A C 1
ATOM 1368 O O . PRO A 1 177 ? -4.730 -8.898 5.940 1.00 88.38 177 PRO A O 1
ATOM 1371 N N . ARG A 1 178 ? -4.439 -10.876 6.988 1.00 80.75 178 ARG A N 1
ATOM 1372 C CA . ARG A 1 178 ? -5.817 -11.379 6.835 1.00 80.75 178 ARG A CA 1
ATOM 1373 C C . ARG A 1 178 ? -6.890 -10.291 7.007 1.00 80.75 178 ARG A C 1
ATOM 1375 O O . ARG A 1 178 ? -6.845 -9.451 7.913 1.00 80.75 178 ARG A O 1
ATOM 1382 N N . LYS A 1 179 ? -7.927 -10.361 6.169 1.00 81.69 179 LYS A N 1
ATOM 1383 C CA . LYS A 1 179 ? -9.195 -9.650 6.378 1.00 81.69 179 LYS A CA 1
ATOM 1384 C C . LYS A 1 179 ? -9.814 -10.124 7.698 1.00 81.69 179 LYS A C 1
ATOM 1386 O O . LYS A 1 179 ? -10.171 -11.291 7.806 1.00 81.69 179 LYS A O 1
ATOM 1391 N N . SER A 1 180 ? -9.973 -9.226 8.673 1.00 74.75 180 SER A N 1
ATOM 1392 C CA . SER A 1 180 ? -10.862 -9.464 9.817 1.00 74.75 180 SER A CA 1
ATOM 1393 C C . SER A 1 180 ? -12.091 -8.572 9.731 1.00 74.75 180 SER A C 1
ATOM 1395 O O . SER A 1 180 ? -11.977 -7.358 9.541 1.00 74.75 180 SER A O 1
ATOM 1397 N N . VAL A 1 181 ? -13.258 -9.189 9.906 1.00 67.19 181 VAL A N 1
ATOM 1398 C CA . VAL A 1 181 ? -14.555 -8.512 10.049 1.00 67.19 181 VAL A CA 1
ATOM 1399 C C . VAL A 1 181 ? -14.954 -8.337 11.521 1.00 67.19 181 VAL A C 1
ATOM 1401 O O . VAL A 1 181 ? -15.702 -7.418 11.842 1.00 67.19 181 VAL A O 1
ATOM 1404 N N . VAL A 1 182 ? -14.393 -9.144 12.432 1.00 66.88 182 VAL A N 1
ATOM 1405 C CA . VAL A 1 182 ? -14.638 -9.078 13.884 1.00 66.88 182 VAL A CA 1
ATOM 1406 C C . VAL A 1 182 ? -13.497 -8.329 14.577 1.00 66.88 182 VAL A C 1
ATOM 1408 O O . VAL A 1 182 ? -12.325 -8.542 14.270 1.00 66.88 182 VAL A O 1
ATOM 1411 N N . SER A 1 183 ? -13.819 -7.447 15.532 1.00 76.12 183 SER A N 1
ATOM 1412 C CA . SER A 1 183 ? -12.831 -6.720 16.358 1.00 76.12 183 SER A CA 1
ATOM 1413 C C . SER A 1 183 ? -11.760 -5.945 15.557 1.00 76.12 183 SER A C 1
ATOM 1415 O O . SER A 1 183 ? -10.656 -5.710 16.047 1.00 76.12 183 SER A O 1
ATOM 1417 N N . LYS A 1 184 ? -12.086 -5.502 14.330 1.00 78.19 184 LYS A N 1
ATOM 1418 C CA . LYS A 1 184 ? -11.157 -4.913 13.337 1.00 78.19 184 LYS A CA 1
ATOM 1419 C C . LYS A 1 184 ? -10.393 -3.646 13.772 1.00 78.19 184 LYS A C 1
ATOM 1421 O O . LYS A 1 184 ? -9.557 -3.167 13.015 1.00 78.19 184 LYS A O 1
ATOM 1426 N N . PHE A 1 185 ? -10.693 -3.106 14.955 1.00 85.62 185 PHE A N 1
ATOM 1427 C CA . PHE A 1 185 ? -10.093 -1.906 15.548 1.00 85.62 185 PHE A CA 1
ATOM 1428 C C . PHE A 1 185 ? -9.228 -2.186 16.793 1.00 85.62 185 PHE A C 1
ATOM 1430 O O . PHE A 1 185 ? -8.817 -1.250 17.472 1.00 85.62 185 PHE A O 1
ATOM 1437 N N . ARG A 1 186 ? -8.967 -3.452 17.154 1.00 87.94 186 ARG A N 1
ATOM 1438 C CA . ARG A 1 186 ? -8.101 -3.763 18.307 1.00 87.94 186 ARG A CA 1
ATOM 1439 C C . ARG A 1 186 ? -6.657 -3.322 18.016 1.00 87.94 186 ARG A C 1
ATOM 1441 O O . ARG A 1 186 ? -6.140 -3.742 16.982 1.00 87.94 186 ARG A O 1
ATOM 1448 N N . PRO A 1 187 ? -5.977 -2.572 18.910 1.00 90.00 187 PRO A N 1
ATOM 1449 C CA . PRO A 1 187 ? -4.631 -2.051 18.647 1.00 90.00 187 PRO A CA 1
ATOM 1450 C C . PRO A 1 187 ? -3.619 -3.115 18.207 1.00 90.00 187 PRO A C 1
ATOM 1452 O O . PRO A 1 187 ? -2.927 -2.914 17.219 1.00 90.00 187 PRO A O 1
ATOM 1455 N N . TRP A 1 188 ? -3.605 -4.289 18.850 1.00 89.50 188 TRP A N 1
ATOM 1456 C CA . TRP A 1 188 ? -2.745 -5.412 18.449 1.00 89.50 188 TRP A CA 1
ATOM 1457 C C . TRP A 1 188 ? -3.017 -5.907 17.016 1.00 89.50 188 TRP A C 1
ATOM 1459 O O . TRP A 1 188 ? -2.084 -6.134 16.253 1.00 89.50 188 TRP A O 1
ATOM 1469 N N . PHE A 1 189 ? -4.290 -6.029 16.621 1.00 91.50 189 PHE A N 1
ATOM 1470 C CA . PHE A 1 189 ? -4.656 -6.433 15.257 1.00 91.50 189 PHE A CA 1
ATOM 1471 C C . PHE A 1 189 ? -4.258 -5.365 14.231 1.00 91.50 189 PHE A C 1
ATOM 1473 O O . PHE A 1 189 ? -3.829 -5.695 13.126 1.00 91.50 189 PHE A O 1
ATOM 1480 N N . LEU A 1 190 ? -4.385 -4.088 14.602 1.00 93.69 190 LEU A N 1
ATOM 1481 C CA . LEU A 1 190 ? -3.936 -2.978 13.773 1.00 93.69 190 LEU A CA 1
ATOM 1482 C C . LEU A 1 190 ? -2.409 -2.973 13.630 1.00 93.69 190 LEU A C 1
ATOM 1484 O O . LEU A 1 190 ? -1.946 -2.847 12.507 1.00 93.69 190 LEU A O 1
ATOM 1488 N N . GLU A 1 191 ? -1.632 -3.219 14.684 1.00 94.19 191 GLU A N 1
ATOM 1489 C CA . GLU A 1 191 ? -0.165 -3.280 14.585 1.00 94.19 191 GLU A CA 1
ATOM 1490 C C . GLU A 1 191 ? 0.325 -4.474 13.749 1.00 94.19 191 GLU A C 1
ATOM 1492 O O . GLU A 1 191 ? 1.151 -4.312 12.855 1.00 94.19 191 GLU A O 1
ATOM 1497 N N . GLN A 1 192 ? -0.247 -5.667 13.945 1.00 92.88 192 GLN A N 1
ATOM 1498 C CA . GLN A 1 192 ? 0.059 -6.833 13.101 1.00 92.88 192 GLN A CA 1
ATOM 1499 C C . GLN A 1 192 ? -0.286 -6.588 11.623 1.00 92.88 192 GLN A C 1
ATOM 1501 O O . GLN A 1 192 ? 0.416 -7.044 10.720 1.00 92.88 192 GLN A O 1
ATOM 1506 N N . ARG A 1 193 ? -1.355 -5.826 11.360 1.00 95.06 193 ARG A N 1
ATOM 1507 C CA . ARG A 1 193 ? -1.700 -5.371 10.012 1.00 95.06 193 ARG A CA 1
ATOM 1508 C C . ARG A 1 193 ? -0.731 -4.302 9.499 1.00 95.06 193 ARG A C 1
ATOM 1510 O O . ARG A 1 193 ? -0.349 -4.395 8.341 1.00 95.06 193 ARG A O 1
ATOM 1517 N N . ARG A 1 194 ? -0.319 -3.337 10.327 1.00 96.38 194 ARG A N 1
ATOM 1518 C CA . ARG A 1 194 ? 0.640 -2.271 9.992 1.00 96.38 194 ARG A CA 1
ATOM 1519 C C . ARG A 1 194 ? 1.946 -2.874 9.477 1.00 96.38 194 ARG A C 1
ATOM 1521 O O . ARG A 1 194 ? 2.308 -2.621 8.335 1.00 96.38 194 ARG A O 1
ATOM 1528 N N . LEU A 1 195 ? 2.551 -3.768 10.262 1.00 96.56 195 LEU A N 1
ATOM 1529 C CA . LEU A 1 195 ? 3.788 -4.487 9.930 1.00 96.56 195 LEU A CA 1
ATOM 1530 C C . LEU A 1 195 ? 3.700 -5.237 8.594 1.00 96.56 195 LEU A C 1
ATOM 1532 O O . LEU A 1 195 ? 4.590 -5.133 7.756 1.00 96.56 195 LEU A O 1
ATOM 1536 N N . GLY A 1 196 ? 2.617 -5.983 8.360 1.00 96.75 196 GLY A N 1
ATOM 1537 C CA . GLY A 1 196 ? 2.479 -6.751 7.122 1.00 96.75 196 GLY A CA 1
ATOM 1538 C C . GLY A 1 196 ? 2.075 -5.922 5.894 1.00 96.75 196 GLY A C 1
ATOM 1539 O O . GLY A 1 196 ? 2.393 -6.323 4.778 1.00 96.75 196 GLY A O 1
ATOM 1540 N N . LEU A 1 197 ? 1.417 -4.768 6.066 1.00 97.62 197 LEU A N 1
ATOM 1541 C CA . LEU A 1 197 ? 1.204 -3.797 4.982 1.00 97.62 197 LEU A CA 1
ATOM 1542 C C . LEU A 1 197 ? 2.501 -3.048 4.638 1.00 97.62 197 LEU A C 1
ATOM 1544 O O . LEU A 1 197 ? 2.769 -2.806 3.466 1.00 97.62 197 LEU A O 1
ATOM 1548 N N . GLU A 1 198 ? 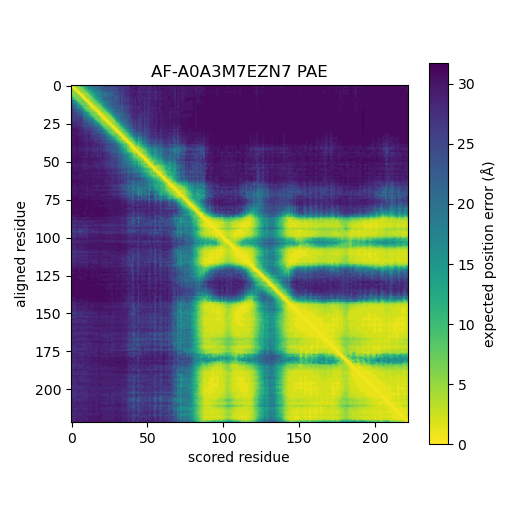3.312 -2.721 5.644 1.00 97.62 198 GLU A N 1
ATOM 1549 C CA . GLU A 1 198 ? 4.633 -2.102 5.502 1.00 97.62 198 GLU A CA 1
ATOM 1550 C C . GLU A 1 198 ? 5.598 -3.048 4.773 1.00 97.62 198 GLU A C 1
ATOM 1552 O O . GLU A 1 198 ? 6.185 -2.671 3.761 1.00 97.62 198 GLU A O 1
ATOM 1557 N N . HIS A 1 199 ? 5.678 -4.312 5.199 1.00 97.00 199 HIS A N 1
ATOM 1558 C CA . HIS A 1 199 ? 6.433 -5.355 4.500 1.00 97.00 199 HIS A CA 1
ATOM 1559 C C . HIS A 1 199 ? 5.955 -5.543 3.049 1.00 97.00 199 HIS A C 1
ATOM 1561 O O . HIS A 1 199 ? 6.776 -5.524 2.133 1.00 97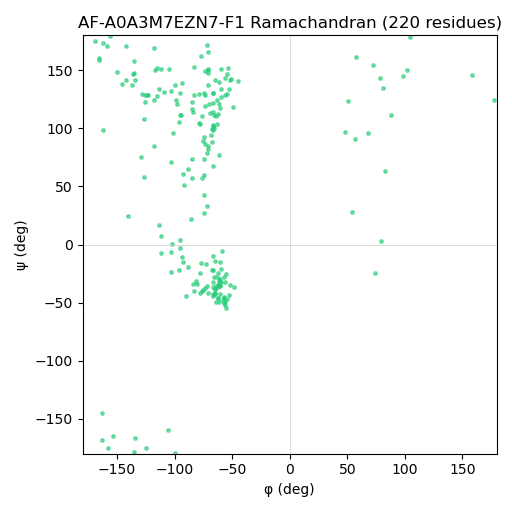.00 199 HIS A O 1
ATOM 1567 N N . PHE A 1 200 ? 4.637 -5.643 2.826 1.00 97.62 200 PHE A N 1
ATOM 1568 C CA . PHE A 1 200 ? 4.060 -5.739 1.482 1.00 97.62 200 PHE A CA 1
ATOM 1569 C C . PHE A 1 200 ? 4.471 -4.553 0.595 1.00 97.62 200 PHE A C 1
ATOM 1571 O O . PHE A 1 200 ? 4.953 -4.771 -0.513 1.00 97.62 200 PHE A O 1
ATOM 1578 N N . LEU A 1 201 ? 4.341 -3.308 1.073 1.00 96.94 201 LEU A N 1
ATOM 1579 C CA . LEU A 1 201 ? 4.725 -2.137 0.280 1.00 96.94 201 LEU A CA 1
ATOM 1580 C C . LEU A 1 201 ? 6.223 -2.081 -0.007 1.00 96.94 201 LEU A C 1
ATOM 1582 O O . LEU A 1 201 ? 6.578 -1.738 -1.129 1.00 96.94 201 LEU A O 1
ATOM 1586 N N . ASN A 1 202 ? 7.093 -2.455 0.935 1.00 96.69 202 ASN A N 1
ATOM 1587 C CA . ASN A 1 202 ? 8.529 -2.519 0.655 1.00 96.69 202 ASN A CA 1
ATOM 1588 C C . ASN A 1 202 ? 8.833 -3.554 -0.446 1.00 96.69 202 ASN A C 1
ATOM 1590 O O . ASN A 1 202 ? 9.519 -3.223 -1.406 1.00 96.69 202 ASN A O 1
ATOM 1594 N N . CYS A 1 203 ? 8.262 -4.763 -0.388 1.00 96.00 203 CYS A N 1
ATOM 1595 C CA . CYS A 1 203 ? 8.455 -5.773 -1.440 1.00 96.00 203 CYS A CA 1
ATOM 1596 C C . CYS A 1 203 ? 7.942 -5.337 -2.825 1.00 96.00 203 CYS A C 1
ATOM 1598 O O . CYS A 1 203 ? 8.519 -5.731 -3.836 1.00 96.00 203 CYS A O 1
ATOM 1600 N N . ILE A 1 204 ? 6.874 -4.535 -2.889 1.00 96.50 204 ILE A N 1
ATOM 1601 C CA . ILE A 1 204 ? 6.312 -4.049 -4.159 1.00 96.50 204 ILE A CA 1
ATOM 1602 C C . ILE A 1 204 ? 7.048 -2.815 -4.697 1.00 96.50 204 ILE A C 1
ATOM 1604 O O . ILE A 1 204 ? 7.266 -2.725 -5.901 1.00 96.50 204 ILE A O 1
ATOM 1608 N N . LEU A 1 205 ? 7.437 -1.868 -3.841 1.00 94.44 205 LEU A N 1
ATOM 1609 C CA . LEU A 1 205 ? 8.025 -0.592 -4.268 1.00 94.44 205 LEU A CA 1
ATOM 1610 C C . LEU A 1 205 ? 9.550 -0.636 -4.444 1.00 94.44 205 LEU A C 1
ATOM 1612 O O . LEU A 1 205 ? 10.082 0.210 -5.157 1.00 94.44 205 LEU A O 1
ATOM 1616 N N . LEU A 1 206 ? 10.243 -1.619 -3.856 1.00 93.44 206 LEU A N 1
ATOM 1617 C CA . LEU A 1 206 ? 11.682 -1.841 -4.070 1.00 93.44 206 LEU A CA 1
ATOM 1618 C C . LEU A 1 206 ? 11.967 -2.869 -5.189 1.00 93.44 206 LEU A C 1
ATOM 1620 O O . LEU A 1 206 ? 13.115 -2.996 -5.607 1.00 93.44 206 LEU A O 1
ATOM 1624 N N . ASN A 1 207 ? 10.960 -3.598 -5.695 1.00 92.56 207 ASN A N 1
ATOM 1625 C CA . ASN A 1 207 ? 11.124 -4.459 -6.874 1.00 92.56 207 ASN A CA 1
ATOM 1626 C C . ASN A 1 207 ? 10.936 -3.628 -8.163 1.00 92.56 207 ASN A C 1
ATOM 1628 O O . ASN A 1 207 ? 9.817 -3.160 -8.396 1.00 92.56 207 ASN A O 1
ATOM 1632 N N . PRO A 1 208 ? 11.956 -3.475 -9.034 1.00 90.56 208 PRO A N 1
ATOM 1633 C CA . PRO A 1 208 ? 11.842 -2.672 -10.253 1.00 90.56 208 PRO A CA 1
ATOM 1634 C C . PRO A 1 208 ? 10.747 -3.153 -11.221 1.00 90.56 208 PRO A C 1
ATOM 1636 O O . PRO A 1 208 ? 10.105 -2.310 -11.849 1.00 90.56 208 PRO A O 1
ATOM 1639 N N . GLU A 1 209 ? 10.466 -4.463 -11.301 1.00 91.31 209 GLU A N 1
ATOM 1640 C CA . GLU A 1 209 ? 9.403 -4.999 -12.173 1.00 91.31 209 GLU A CA 1
ATOM 1641 C C . GLU A 1 209 ? 8.012 -4.475 -11.787 1.00 91.31 209 GLU A C 1
ATOM 1643 O O . GLU A 1 209 ? 7.174 -4.189 -12.644 1.00 91.31 209 GLU A O 1
ATOM 1648 N N . PHE A 1 210 ? 7.766 -4.313 -10.484 1.00 93.75 210 PHE A N 1
ATOM 1649 C CA . PHE A 1 210 ? 6.487 -3.837 -9.965 1.00 93.75 210 PHE A CA 1
ATOM 1650 C C . PHE A 1 210 ? 6.465 -2.310 -9.838 1.00 93.75 210 PHE A C 1
ATOM 1652 O O . PHE A 1 210 ? 5.488 -1.683 -10.251 1.00 93.75 210 PHE A O 1
ATOM 1659 N N . ALA A 1 211 ? 7.532 -1.696 -9.322 1.00 91.06 211 ALA A N 1
ATOM 1660 C CA . ALA A 1 211 ? 7.609 -0.263 -9.040 1.00 91.06 211 ALA A CA 1
ATOM 1661 C C . ALA A 1 211 ? 7.464 0.618 -10.295 1.00 91.06 211 ALA A C 1
ATOM 1663 O O . ALA A 1 211 ? 6.832 1.674 -10.244 1.00 91.06 211 ALA A O 1
ATOM 1664 N N . ALA A 1 212 ? 7.983 0.174 -11.445 1.00 87.44 212 ALA A N 1
ATOM 1665 C CA . ALA A 1 212 ? 7.839 0.898 -12.709 1.00 87.44 212 ALA A CA 1
ATOM 1666 C C . ALA A 1 212 ? 6.411 0.838 -13.300 1.00 87.44 212 ALA A C 1
ATOM 1668 O O . ALA A 1 212 ? 6.077 1.646 -14.176 1.00 87.44 212 ALA A O 1
ATOM 1669 N N . SER A 1 213 ? 5.576 -0.101 -12.841 1.00 92.69 213 SER A N 1
ATOM 1670 C CA . SER A 1 213 ? 4.293 -0.445 -13.463 1.00 92.69 213 SER A CA 1
ATOM 1671 C C . SER A 1 213 ? 3.208 0.633 -13.298 1.00 92.69 213 SER A C 1
ATOM 1673 O O . SER A 1 213 ? 3.157 1.318 -12.271 1.00 92.69 213 SER A O 1
ATOM 1675 N N . PRO A 1 214 ? 2.261 0.754 -14.252 1.00 92.12 214 PRO A N 1
ATOM 1676 C CA . PRO A 1 214 ? 1.121 1.664 -14.113 1.00 92.12 214 PRO A CA 1
ATOM 1677 C C . PRO A 1 214 ? 0.207 1.289 -12.934 1.00 92.12 214 PRO A C 1
ATOM 1679 O O . PRO A 1 214 ? -0.409 2.165 -12.336 1.00 92.12 214 PRO A O 1
ATOM 1682 N N . VAL A 1 215 ? 0.158 0.004 -12.555 1.00 94.94 215 VAL A N 1
ATOM 1683 C CA . VAL A 1 215 ? -0.633 -0.494 -11.416 1.00 94.94 215 VAL A CA 1
ATOM 1684 C C . VAL A 1 215 ? -0.112 0.065 -10.087 1.00 94.94 215 VAL A C 1
ATOM 1686 O O . VAL A 1 215 ? -0.905 0.472 -9.238 1.00 94.94 215 VAL A O 1
ATOM 1689 N N . VAL A 1 216 ? 1.213 0.112 -9.909 1.00 94.75 216 VAL A N 1
ATOM 1690 C CA . VAL A 1 216 ? 1.835 0.682 -8.704 1.00 94.75 216 VAL A CA 1
ATOM 1691 C C . VAL A 1 216 ? 1.836 2.207 -8.756 1.00 94.75 216 VAL A C 1
ATOM 1693 O O . VAL A 1 216 ? 1.481 2.832 -7.761 1.00 94.75 216 VAL A O 1
ATOM 1696 N N . LYS A 1 217 ? 2.138 2.816 -9.911 1.00 91.94 217 LYS A N 1
ATOM 1697 C CA . LYS A 1 217 ? 2.087 4.278 -10.087 1.00 91.94 217 LYS A CA 1
ATOM 1698 C C . LYS A 1 217 ? 0.701 4.848 -9.774 1.00 91.94 217 LYS A C 1
ATOM 1700 O O . LYS A 1 217 ? 0.616 5.787 -8.991 1.00 91.94 217 LYS A O 1
ATOM 1705 N N . GLY A 1 218 ? -0.376 4.240 -10.282 1.00 92.69 218 GLY A N 1
ATOM 1706 C CA . GLY A 1 218 ? -1.746 4.624 -9.918 1.00 92.69 218 GLY A CA 1
ATOM 1707 C C . GLY A 1 218 ? -1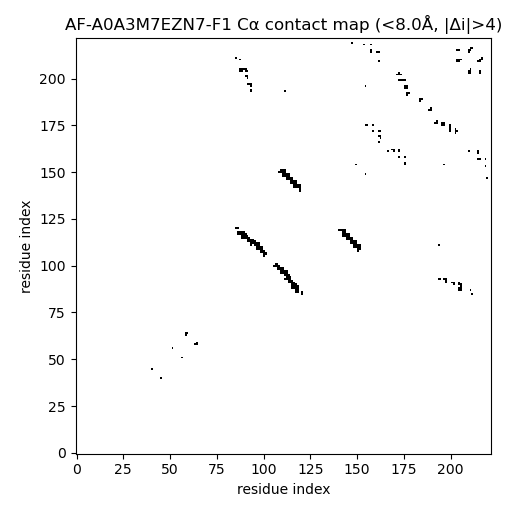.981 4.537 -8.407 1.00 92.69 218 GLY A C 1
ATOM 1708 O O . GLY A 1 218 ? -2.365 5.514 -7.779 1.00 92.69 218 GLY A O 1
ATOM 1709 N N . PHE A 1 219 ? -1.628 3.415 -7.771 1.00 95.12 219 PHE A N 1
ATOM 1710 C CA . PHE A 1 219 ? -1.769 3.284 -6.315 1.00 95.12 219 PHE A CA 1
ATOM 1711 C C . PHE A 1 219 ? -0.954 4.312 -5.503 1.00 95.12 219 PHE A C 1
ATOM 1713 O O . PHE A 1 219 ? -1.371 4.661 -4.401 1.00 95.12 219 PHE A O 1
ATOM 1720 N N . VAL A 1 220 ? 0.191 4.785 -6.002 1.00 92.94 220 VAL A N 1
ATOM 1721 C CA . VAL A 1 220 ? 1.053 5.752 -5.298 1.00 92.94 220 VAL A CA 1
ATOM 1722 C C . VAL A 1 220 ? 0.608 7.207 -5.495 1.00 92.94 220 VAL A C 1
ATOM 1724 O O . VAL A 1 220 ? 0.758 7.996 -4.563 1.00 92.94 220 VAL A O 1
ATOM 1727 N N . PHE A 1 221 ? 0.072 7.563 -6.667 1.00 89.38 221 PHE A N 1
ATOM 1728 C CA . PHE A 1 221 ? -0.185 8.958 -7.059 1.00 89.38 221 PHE A CA 1
ATOM 1729 C C . PHE A 1 221 ? -1.673 9.357 -7.179 1.00 89.38 221 PHE A C 1
ATOM 1731 O O . PHE A 1 221 ? -1.951 10.542 -7.357 1.00 89.38 221 PHE A O 1
ATOM 1738 N N . GLU A 1 222 ? -2.613 8.408 -7.066 1.00 76.75 222 GLU A N 1
ATOM 1739 C CA . GLU A 1 222 ? -4.082 8.621 -7.042 1.00 76.75 222 GLU A CA 1
ATOM 1740 C C . GLU A 1 222 ? -4.653 8.739 -5.613 1.00 76.75 222 GLU A C 1
ATOM 1742 O O . GLU A 1 222 ? -5.550 9.576 -5.384 1.00 76.75 222 GLU A O 1
#

Organism: Hortaea werneckii (NCBI:txid91943)

Nearest PDB structures (foldseek):
  6edx-assembly1_A  TM=8.848E-01  e=5.720E-08  Homo sapiens
  5woe-assembly1_A  TM=7.487E-01  e=2.451E-05  Homo sapiens
  8hql-assembly1_A  TM=7.620E-01  e=2.596E-04  Mus musculus
  5xdz-assembly1_A  TM=7.815E-01  e=1.651E-03  Danio rerio
  8tw2-assembly1_HQ  TM=3.078E-01  e=7.074E-01  Acinetobacter phage AP205

Radius of gyration: 34.68 Å; Cα contacts (8 Å, |Δi|>4): 172; chains: 1; bounding box: 86×88×95 Å

Mean predicted aligned error: 19.32 Å

InterPro domains:
  IPR001683 Phox homology [PF00787] (148-219)
  IPR001683 Phox homology [PS50195] (90-222)
  IPR001683 Phox homology [SM00312] (92-222)
  IPR036871 PX domain superfamily [G3DSA:3.30.1520.10] (72-222)
  IPR036871 PX domain superfamily [SSF64268] (136-220)
  IPR037917 Ypt35, PX domain [cd07280] (88-221)